Protein AF-0000000075588448 (afdb_homodimer)

pLDDT: mean 96.54, std 3.44, range [84.25, 98.94]

Radius of gyration: 16.17 Å; Cα contacts (8 Å, |Δi|>4): 309; chains: 2; bounding box: 39×45×35 Å

Secondary structure (DSSP, 8-state):
-HHHHHHHHHHHHHHHHHHHHHHHHHSSS--HHHHHHHHHHHHHHHHHHHHHHHHHH--HHHHHHHHHHHHHHHHHHHHHHHHS--HHHHHHHHHHHHHHHHHHHT-/-HHHHHHHHHHHHHHHHHHHHHHHHH-SS--HHHHHHHHHHHHHHHHHHHHHHHHHH--HHHHHHHHHHHHHHHHHHHHHHHHS--HHHHHHHHHHHHHHHHHHHT-

Nearest PDB structures (foldseek):
  8r4l-assembly1_A  TM=6.887E-01  e=1.467E+00  Methylosinus trichosporium OB3b
  5fje-assembly1_A  TM=5.494E-01  e=7.792E-01  Methylosinus trichosporium OB3b
  6jx6-assembly1_D  TM=3.396E-01  e=4.438E+00  Homo sapiens
  6jx6-assembly1_C  TM=2.905E-01  e=3.235E+00  Homo sapiens
  8e2i-assembly1_F  TM=3.612E-01  e=9.284E+00  Homo sapiens

Foldseek 3Di:
DLVLLVCLLVQLLVLLVVQLVCLCVVDVDDDPVSVVSNVLSVLSNVLSVLSVVCSVPVDPVSLVVSLVSLVVQLVVLVVVCVVPVDPSSVSNNVSSVSNNVVSVVSD/DLVLLVCLLVQLLVLLVVQLVCLCVVDVDPDPVSVVSNVLSVLSNVLSVLSVVCSPPVDPVSLVVSLVSLVVQLVVLVVCCVVPVDPSSVSNNVSSVSNNVVSVVSD

Organism: NCBI:txid702438

Sequence (214 aa):
MRTLHLVAIVGIMLLGIAHSALSFKKYNQISAEAFWFFSAGLALVFAGLANSLYYQLQMPVIFRYTLAINVLLVLFTVFLAIKVTAPTTILVAVFSILLCIAVLYNQMRTLHLVAIVGIMLLGIAHSALSFKKYNQISAEAFWFFSAGLALVFAGLANSLYYQLQMPVIFRYTLAINVLLVLFTVFLAIKVTAPTTILVAVFSILLCIAVLYNQ

Solvent-accessible surface area (backbone atoms only — not comparable to full-atom values): 10420 Å² total; per-residue (Å²): 105,65,65,60,33,51,50,23,31,53,48,32,28,50,51,10,53,51,43,33,60,42,21,64,68,77,27,92,52,97,44,72,68,28,50,21,44,24,26,38,11,49,30,33,33,50,48,22,51,45,44,49,50,31,70,72,64,69,41,72,69,47,47,55,55,34,47,53,48,28,52,54,45,26,55,49,30,45,54,42,23,73,72,46,80,42,74,67,36,44,51,50,21,49,30,30,45,44,40,39,52,29,55,66,68,69,101,103,65,61,59,33,50,51,22,29,53,49,33,28,50,51,9,52,51,43,32,58,41,24,66,70,77,27,93,54,94,42,71,67,28,51,22,42,24,25,38,12,49,29,32,33,50,48,20,52,43,45,48,50,30,71,71,65,69,40,72,70,48,44,54,54,35,48,53,48,28,51,54,45,27,56,49,29,45,54,44,22,72,74,46,79,42,72,68,37,45,51,50,22,51,30,30,45,44,39,40,52,30,53,65,69,68,103

Structure (mmCIF, N/CA/C/O backbone):
data_AF-0000000075588448-model_v1
#
loop_
_entity.id
_entity.type
_entity.pdbx_description
1 polymer 'EamA domain-containing protein'
#
loop_
_atom_site.group_PDB
_atom_site.id
_atom_site.type_symbol
_atom_site.label_atom_id
_atom_site.label_alt_id
_atom_site.label_comp_id
_atom_site.label_asym_id
_atom_site.label_entity_id
_atom_site.label_seq_id
_atom_site.pdbx_PDB_ins_code
_atom_site.Cartn_x
_atom_site.Cartn_y
_atom_site.Cartn_z
_atom_site.occupancy
_atom_site.B_iso_or_equiv
_atom_site.auth_seq_id
_atom_site.auth_comp_id
_atom_site.auth_asym_id
_atom_site.auth_atom_id
_atom_site.pdbx_PDB_model_num
ATOM 1 N N . MET A 1 1 ? 21.234 -11.375 -8.406 1 88.12 1 MET A N 1
ATOM 2 C CA . MET A 1 1 ? 20.078 -10.492 -8.547 1 88.12 1 MET A CA 1
ATOM 3 C C . MET A 1 1 ? 18.984 -10.852 -7.539 1 88.12 1 MET A C 1
ATOM 5 O O . MET A 1 1 ? 18.312 -9.969 -7.012 1 88.12 1 MET A O 1
ATOM 9 N N . ARG A 1 2 ? 19.156 -12.047 -6.996 1 91.69 2 ARG A N 1
ATOM 10 C CA . ARG A 1 2 ? 18.188 -12.461 -5.988 1 91.69 2 ARG A CA 1
ATOM 11 C C . ARG A 1 2 ? 18.5 -11.836 -4.633 1 91.69 2 ARG A C 1
ATOM 13 O O . ARG A 1 2 ? 17.594 -11.422 -3.91 1 91.69 2 ARG A O 1
ATOM 20 N N . THR A 1 3 ? 19.781 -11.734 -4.387 1 94.5 3 THR A N 1
ATOM 21 C CA . THR A 1 3 ? 20.188 -11.125 -3.125 1 94.5 3 THR A CA 1
ATOM 22 C C . THR A 1 3 ? 19.781 -9.656 -3.074 1 94.5 3 THR A C 1
ATOM 24 O O . THR A 1 3 ? 19.281 -9.188 -2.055 1 94.5 3 THR A O 1
ATOM 27 N N . LEU A 1 4 ? 20.047 -8.969 -4.09 1 95.62 4 LEU A N 1
ATOM 28 C CA . LEU A 1 4 ? 19.656 -7.566 -4.172 1 95.62 4 LEU A CA 1
ATOM 29 C C . LEU A 1 4 ? 18.156 -7.406 -3.969 1 95.62 4 LEU A C 1
ATOM 31 O O . LEU A 1 4 ? 17.703 -6.473 -3.293 1 95.62 4 LEU A O 1
ATOM 35 N N . HIS A 1 5 ? 17.453 -8.297 -4.586 1 97.88 5 HIS A N 1
ATOM 36 C CA . HIS A 1 5 ? 16 -8.242 -4.445 1 97.88 5 HIS A CA 1
ATOM 37 C C . HIS A 1 5 ? 15.586 -8.445 -2.992 1 97.88 5 HIS A C 1
ATOM 39 O O . HIS A 1 5 ? 14.75 -7.699 -2.475 1 97.88 5 HIS A O 1
ATOM 45 N N . LEU A 1 6 ? 16.219 -9.398 -2.328 1 98.19 6 LEU A N 1
ATOM 46 C CA . LEU A 1 6 ? 15.906 -9.672 -0.931 1 98.19 6 LEU A CA 1
ATOM 47 C C . LEU A 1 6 ? 16.266 -8.484 -0.047 1 98.19 6 LEU A C 1
ATOM 49 O O . LEU A 1 6 ? 15.508 -8.109 0.846 1 98.19 6 LEU A O 1
ATOM 53 N N . VAL A 1 7 ? 17.359 -7.871 -0.289 1 98.19 7 VAL A N 1
ATOM 54 C CA . VAL A 1 7 ? 17.812 -6.711 0.476 1 98.19 7 VAL A CA 1
ATOM 55 C C . VAL A 1 7 ? 16.828 -5.559 0.284 1 98.19 7 VAL A C 1
ATOM 57 O O . VAL A 1 7 ? 16.453 -4.887 1.248 1 98.19 7 VAL A O 1
ATOM 60 N N . ALA A 1 8 ? 16.406 -5.332 -0.954 1 98.69 8 ALA A N 1
ATOM 61 C CA . ALA A 1 8 ? 15.453 -4.266 -1.249 1 98.69 8 ALA A CA 1
ATOM 62 C C . ALA A 1 8 ? 14.117 -4.516 -0.555 1 98.69 8 ALA A C 1
ATOM 64 O O . ALA A 1 8 ? 13.508 -3.586 -0.026 1 98.69 8 ALA A O 1
ATOM 65 N N . ILE A 1 9 ? 13.719 -5.797 -0.512 1 98.88 9 ILE A N 1
ATOM 66 C CA . ILE A 1 9 ? 12.461 -6.18 0.119 1 98.88 9 ILE A CA 1
ATOM 67 C C . ILE A 1 9 ? 12.539 -5.922 1.622 1 98.88 9 ILE A C 1
ATOM 69 O O . ILE A 1 9 ? 11.68 -5.238 2.186 1 98.88 9 ILE A O 1
ATOM 73 N N . VAL A 1 10 ? 13.555 -6.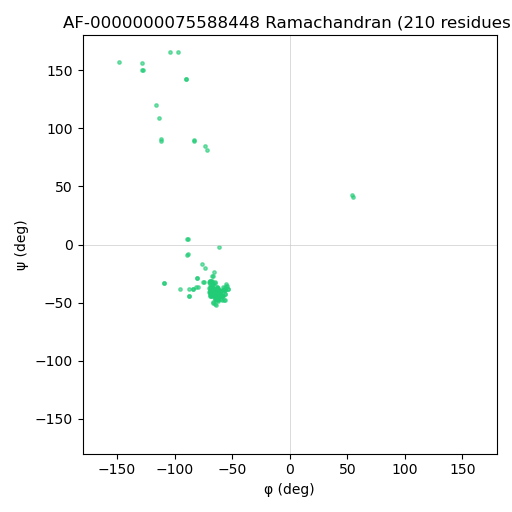383 2.223 1 98.81 10 VAL A N 1
ATOM 74 C CA . VAL A 1 10 ? 13.719 -6.238 3.664 1 98.81 10 VAL A CA 1
ATOM 75 C C . VAL A 1 10 ? 13.883 -4.762 4.02 1 98.81 10 VAL A C 1
ATOM 77 O O . VAL A 1 10 ? 13.281 -4.277 4.98 1 98.81 10 VAL A O 1
ATOM 80 N N . GLY A 1 11 ? 14.633 -4.082 3.197 1 98.69 11 GLY A N 1
ATOM 81 C CA . GLY A 1 11 ? 14.867 -2.668 3.434 1 98.69 11 GLY A CA 1
ATOM 82 C C . GLY A 1 11 ? 13.602 -1.836 3.379 1 98.69 11 GLY A C 1
ATOM 83 O O . GLY A 1 11 ? 13.328 -1.046 4.285 1 98.69 11 GLY A O 1
ATOM 84 N N . ILE A 1 12 ? 12.828 -2.045 2.354 1 98.88 12 ILE A N 1
ATOM 85 C CA . ILE A 1 12 ? 11.633 -1.229 2.178 1 98.88 12 ILE A CA 1
ATOM 86 C C . ILE A 1 12 ? 10.617 -1.554 3.275 1 98.88 12 ILE A C 1
ATOM 88 O O . ILE A 1 12 ? 9.914 -0.667 3.758 1 98.88 12 ILE A O 1
ATOM 92 N N . MET A 1 13 ? 10.508 -2.82 3.725 1 98.81 13 MET A N 1
ATOM 93 C CA . MET A 1 13 ? 9.57 -3.211 4.773 1 98.81 13 MET A CA 1
ATOM 94 C C . MET A 1 13 ? 9.992 -2.631 6.121 1 98.81 13 MET A C 1
ATOM 96 O O . MET A 1 13 ? 9.148 -2.133 6.875 1 98.81 13 MET A O 1
ATOM 100 N N . LEU A 1 14 ? 11.289 -2.664 6.406 1 98.69 14 LEU A N 1
ATOM 101 C CA . LEU A 1 14 ? 11.781 -2.088 7.656 1 98.69 14 LEU A CA 1
ATOM 102 C C . LEU A 1 14 ? 11.555 -0.582 7.688 1 98.69 14 LEU A C 1
ATOM 104 O O . LEU A 1 14 ? 11.164 -0.029 8.719 1 98.69 14 LEU A O 1
ATOM 108 N N . LEU A 1 15 ? 11.781 0.075 6.578 1 98.56 15 LEU A N 1
ATOM 109 C CA . LEU A 1 15 ? 11.539 1.51 6.492 1 98.56 15 LEU A CA 1
ATOM 110 C C . LEU A 1 15 ? 10.055 1.819 6.695 1 98.56 15 LEU A C 1
ATOM 112 O O . LEU A 1 15 ? 9.711 2.795 7.363 1 98.56 15 LEU A O 1
ATOM 116 N N . GLY A 1 16 ? 9.211 0.961 6.105 1 98.56 16 GLY A N 1
ATOM 117 C CA . GLY A 1 16 ? 7.785 1.136 6.309 1 98.56 16 GLY A CA 1
ATOM 118 C C . GLY A 1 16 ? 7.359 0.961 7.754 1 98.56 16 GLY A C 1
ATOM 119 O O . GLY A 1 16 ? 6.586 1.765 8.281 1 98.56 16 GLY A O 1
ATOM 120 N N . ILE A 1 17 ? 7.832 -0.055 8.422 1 98.19 17 ILE A N 1
ATOM 121 C CA . ILE A 1 17 ? 7.516 -0.331 9.812 1 98.19 17 ILE A CA 1
ATOM 122 C C . ILE A 1 17 ? 8.023 0.808 10.695 1 98.19 17 ILE A C 1
ATOM 124 O O . ILE A 1 17 ? 7.297 1.308 11.555 1 98.19 17 ILE A O 1
ATOM 128 N N . ALA A 1 18 ? 9.25 1.228 10.461 1 97.06 18 ALA A N 1
ATOM 129 C CA . ALA A 1 18 ? 9.82 2.334 11.219 1 97.06 18 ALA A CA 1
ATOM 130 C C . ALA A 1 18 ? 9.023 3.617 11.008 1 97.06 18 ALA A C 1
ATOM 132 O O . ALA A 1 18 ? 8.75 4.352 11.961 1 97.06 18 ALA A O 1
ATOM 133 N N . HIS A 1 19 ? 8.68 3.859 9.742 1 96.69 19 HIS A N 1
ATOM 134 C CA . HIS A 1 19 ? 7.898 5.043 9.406 1 96.69 19 HIS A CA 1
ATOM 135 C C . HIS A 1 19 ? 6.555 5.031 10.125 1 96.69 19 HIS A C 1
ATOM 137 O O . HIS A 1 19 ? 6.152 6.043 10.711 1 96.69 19 HIS A O 1
ATOM 143 N N . SER A 1 20 ? 5.906 3.906 10.133 1 96.62 20 SER A N 1
ATOM 144 C CA . SER A 1 20 ? 4.625 3.779 10.82 1 96.62 20 SER A CA 1
ATOM 145 C C . SER A 1 20 ? 4.781 3.988 12.328 1 96.62 20 SER A C 1
ATOM 147 O O . SER A 1 20 ? 3.979 4.688 12.945 1 96.62 20 SER A O 1
ATOM 149 N N . ALA A 1 21 ? 5.781 3.434 12.852 1 94.38 21 ALA A N 1
ATOM 150 C CA . ALA A 1 21 ? 6.027 3.557 14.289 1 94.38 21 ALA A CA 1
ATOM 151 C C . ALA A 1 21 ? 6.32 5.004 14.672 1 94.38 21 ALA A C 1
ATOM 153 O O . ALA A 1 21 ? 5.922 5.461 15.75 1 94.38 21 ALA A O 1
ATOM 154 N N . LEU A 1 22 ? 6.93 5.715 13.797 1 93.81 22 LEU A N 1
ATOM 155 C CA . LEU A 1 22 ? 7.332 7.09 14.078 1 93.81 22 LEU A CA 1
ATOM 156 C C . LEU A 1 22 ? 6.137 8.031 14.016 1 93.81 22 LEU A C 1
ATOM 158 O O . LEU A 1 22 ? 6.219 9.18 14.469 1 93.81 22 LEU A O 1
ATOM 162 N N . SER A 1 23 ? 5.07 7.566 13.414 1 92.56 23 SER A N 1
ATOM 163 C CA . SER A 1 23 ? 3.877 8.391 13.273 1 92.56 23 SER A CA 1
ATOM 164 C C . SER A 1 23 ? 3.389 8.891 14.633 1 92.56 23 SER A C 1
ATOM 166 O O . SER A 1 23 ? 3.012 10.055 14.773 1 92.56 23 SER A O 1
ATOM 168 N N . PHE A 1 24 ? 3.463 8.078 15.578 1 85.5 24 PHE A N 1
ATOM 169 C CA . PHE A 1 24 ? 2.857 8.406 16.859 1 85.5 24 PHE A CA 1
ATOM 170 C C . PHE A 1 24 ? 3.848 9.148 17.75 1 85.5 24 PHE A C 1
ATOM 172 O O . PHE A 1 24 ? 3.48 9.648 18.828 1 85.5 24 PHE A O 1
ATOM 179 N N . LYS A 1 25 ? 5.07 9.242 17.391 1 89.44 25 LYS A N 1
ATOM 180 C CA . LYS A 1 25 ? 6.043 10.141 18.016 1 89.44 25 LYS A CA 1
ATOM 181 C C . LYS A 1 25 ? 6.02 11.516 17.359 1 89.44 25 LYS A C 1
ATOM 183 O O . LYS A 1 25 ? 6.125 12.531 18.047 1 89.44 25 LYS A O 1
ATOM 188 N N . LYS A 1 26 ? 5.863 11.523 16.094 1 91.38 26 LYS A N 1
ATOM 189 C CA . LYS A 1 26 ? 5.863 12.758 15.32 1 91.38 26 LYS A CA 1
ATOM 190 C C . LYS A 1 26 ? 4.621 13.594 15.625 1 91.38 26 LYS A C 1
ATOM 192 O O . LYS A 1 26 ? 4.688 14.828 15.641 1 91.38 26 LYS A O 1
ATOM 197 N N . TYR A 1 27 ? 3.586 12.805 15.867 1 91 27 TYR A N 1
ATOM 198 C CA . TYR A 1 27 ? 2.34 13.5 16.156 1 91 27 TYR A CA 1
ATOM 199 C C . TYR A 1 27 ? 1.905 13.258 17.594 1 91 27 TYR A C 1
ATOM 201 O O . TYR A 1 27 ? 1.912 12.125 18.078 1 91 27 TYR A O 1
ATOM 209 N N . ASN A 1 28 ? 1.927 14.086 18.469 1 85.19 28 ASN A N 1
ATOM 210 C CA . ASN A 1 28 ? 1.633 13.992 19.906 1 85.19 28 ASN A CA 1
ATOM 211 C C . ASN A 1 28 ? 0.19 13.562 20.156 1 85.19 28 ASN A C 1
ATOM 213 O O . ASN A 1 28 ? -0.243 13.461 21.297 1 85.19 28 ASN A O 1
ATOM 217 N N . GLN A 1 29 ? -0.576 13.383 19.172 1 84.44 29 GLN A N 1
ATOM 218 C CA . GLN A 1 29 ? -1.958 12.938 19.297 1 84.44 29 GLN A CA 1
ATOM 219 C C . GLN A 1 29 ? -2.375 12.094 18.094 1 84.44 29 GLN A C 1
ATOM 221 O O . GLN A 1 29 ? -1.718 12.117 17.062 1 84.44 29 GLN A O 1
ATOM 226 N N . ILE A 1 30 ? -3.389 11.297 18.375 1 89.69 30 ILE A N 1
ATOM 227 C CA . ILE A 1 30 ? -3.994 10.539 17.281 1 89.69 30 ILE A CA 1
ATOM 228 C C . ILE A 1 30 ? -4.832 11.469 16.406 1 89.69 30 ILE A C 1
ATOM 230 O O . ILE A 1 30 ? -6.035 11.617 16.625 1 89.69 30 ILE A O 1
ATOM 234 N N . SER A 1 31 ? -4.145 12.141 15.438 1 91.5 31 SER A N 1
ATOM 235 C CA . SER A 1 31 ? -4.773 13.078 14.508 1 91.5 31 SER A CA 1
ATOM 236 C C . SER A 1 31 ? -4.945 12.461 13.125 1 91.5 31 SER A C 1
ATOM 238 O O . SER A 1 31 ? -4.406 11.383 12.852 1 91.5 31 SER A O 1
ATOM 240 N N . ALA A 1 32 ? -5.758 13.109 12.305 1 92.38 32 ALA A N 1
ATOM 241 C CA . ALA A 1 32 ? -5.91 12.664 10.922 1 92.38 32 ALA A CA 1
ATOM 242 C C . ALA A 1 32 ? -4.562 12.648 10.203 1 92.38 32 ALA A C 1
ATOM 244 O O . ALA A 1 32 ? -4.27 11.719 9.453 1 92.38 32 ALA A O 1
ATOM 245 N N . GLU A 1 33 ? -3.744 13.672 10.492 1 93.5 33 GLU A N 1
ATOM 246 C CA . GLU A 1 33 ? -2.422 13.789 9.883 1 93.5 33 GLU A CA 1
ATOM 247 C C . GLU A 1 33 ? -1.525 12.617 10.281 1 93.5 33 GLU A C 1
ATOM 249 O O . GLU A 1 33 ? -0.71 12.148 9.484 1 93.5 33 GLU A O 1
ATOM 254 N N . ALA A 1 34 ? -1.642 12.164 11.492 1 95.56 34 ALA A N 1
ATOM 255 C CA . ALA A 1 34 ? -0.884 11.008 11.953 1 95.56 34 ALA A CA 1
ATOM 256 C C . ALA A 1 34 ? -1.267 9.758 11.172 1 95.56 34 ALA A C 1
ATOM 258 O O . ALA A 1 34 ? -0.407 8.93 10.844 1 95.56 34 ALA A O 1
ATOM 259 N N . PHE A 1 35 ? -2.535 9.625 10.844 1 96.19 35 PHE A N 1
ATOM 260 C CA . PHE A 1 35 ? -3.008 8.477 10.07 1 96.19 35 PHE A CA 1
ATOM 261 C C . PHE A 1 35 ? -2.504 8.547 8.633 1 96.19 35 PHE A C 1
ATOM 263 O O . PHE A 1 35 ? -2.121 7.527 8.062 1 96.19 35 PHE A O 1
ATOM 270 N N . TRP A 1 36 ? -2.549 9.789 8.102 1 95.94 36 TRP A N 1
ATOM 271 C CA . TRP A 1 36 ? -2.008 9.938 6.758 1 95.94 36 TRP A CA 1
ATOM 272 C C . TRP A 1 36 ? -0.527 9.578 6.719 1 95.94 36 TRP A C 1
ATOM 274 O O . TRP A 1 36 ? -0.078 8.875 5.816 1 95.94 36 TRP A O 1
ATOM 284 N N . PHE A 1 37 ? 0.156 10.023 7.715 1 96.88 37 PHE A N 1
ATOM 285 C CA . PHE A 1 37 ? 1.577 9.711 7.805 1 96.88 37 PHE A CA 1
ATOM 286 C C . PHE A 1 37 ? 1.795 8.211 7.977 1 96.88 37 PHE A C 1
ATOM 288 O O . PHE A 1 37 ? 2.641 7.621 7.301 1 96.88 37 PHE A O 1
ATOM 295 N N . PHE A 1 38 ? 1.048 7.555 8.773 1 97.69 38 PHE A N 1
ATOM 296 C CA . PHE A 1 38 ? 1.11 6.125 9.039 1 97.69 38 PHE A CA 1
ATOM 297 C C . PHE A 1 38 ? 0.872 5.324 7.766 1 97.69 38 PHE A C 1
ATOM 299 O O . PHE A 1 38 ? 1.551 4.328 7.516 1 97.69 38 PHE A O 1
ATOM 306 N N . SER A 1 39 ? -0.016 5.762 6.961 1 98 39 SER A N 1
ATOM 307 C CA . SER A 1 39 ? -0.43 5.012 5.777 1 98 39 SER A CA 1
ATOM 308 C C . SER A 1 39 ? 0.7 4.914 4.758 1 98 39 SER A C 1
ATOM 310 O O . SER A 1 39 ? 0.768 3.957 3.986 1 98 39 SER A O 1
ATOM 312 N N . ALA A 1 40 ? 1.583 5.895 4.777 1 98.25 40 ALA A N 1
ATOM 313 C CA . ALA A 1 40 ? 2.752 5.801 3.904 1 98.25 40 ALA A CA 1
ATOM 314 C C . ALA A 1 40 ? 3.598 4.578 4.25 1 98.25 40 ALA A C 1
ATOM 316 O O . ALA A 1 40 ? 4.105 3.896 3.357 1 98.25 40 ALA A O 1
ATOM 317 N N . GLY A 1 41 ? 3.719 4.363 5.508 1 98.5 41 GLY A N 1
ATOM 318 C CA . GLY A 1 41 ? 4.422 3.162 5.934 1 98.5 41 GLY A CA 1
ATOM 319 C C . GLY A 1 41 ? 3.744 1.882 5.48 1 98.5 41 GLY A C 1
ATOM 320 O O . GLY A 1 41 ? 4.414 0.931 5.074 1 98.5 41 GLY A O 1
ATOM 321 N N . LEU A 1 42 ? 2.453 1.857 5.516 1 98.81 42 LEU A N 1
ATOM 322 C CA . LEU A 1 42 ? 1.712 0.688 5.059 1 98.81 42 LEU A CA 1
ATOM 323 C C . LEU A 1 42 ? 1.934 0.451 3.57 1 98.81 42 LEU A C 1
ATOM 325 O O . LEU A 1 42 ? 2.096 -0.691 3.137 1 98.81 42 LEU A O 1
ATOM 329 N N . ALA A 1 43 ? 1.921 1.551 2.789 1 98.88 43 ALA A N 1
ATOM 330 C CA . ALA A 1 43 ? 2.172 1.418 1.356 1 98.88 43 ALA A CA 1
ATOM 331 C C . ALA A 1 43 ? 3.525 0.765 1.095 1 98.88 43 ALA A C 1
ATOM 333 O O . ALA A 1 43 ? 3.65 -0.085 0.21 1 98.88 43 ALA A O 1
ATOM 334 N N . LEU A 1 44 ? 4.492 1.161 1.917 1 98.88 44 LEU A N 1
ATOM 335 C CA . LEU A 1 44 ? 5.82 0.574 1.783 1 98.88 44 LEU A CA 1
ATOM 336 C C . LEU A 1 44 ? 5.797 -0.91 2.137 1 98.88 44 LEU A C 1
ATOM 338 O O . LEU A 1 44 ? 6.355 -1.733 1.409 1 98.88 44 LEU A O 1
ATOM 342 N N . VAL A 1 45 ? 5.133 -1.276 3.174 1 98.94 45 VAL A N 1
ATOM 343 C CA . VAL A 1 45 ? 5.055 -2.664 3.619 1 98.94 45 VAL A CA 1
ATOM 344 C C . VAL A 1 45 ? 4.305 -3.498 2.586 1 98.94 45 VAL A C 1
ATOM 346 O O . VAL A 1 45 ? 4.707 -4.621 2.27 1 98.94 45 VAL A O 1
ATOM 349 N N . PHE A 1 46 ? 3.24 -2.941 2.025 1 98.94 46 PHE A N 1
ATOM 350 C CA . PHE A 1 46 ? 2.475 -3.66 1.015 1 98.94 46 PHE A CA 1
ATOM 351 C C . PHE A 1 46 ? 3.314 -3.898 -0.234 1 98.94 46 PHE A C 1
ATOM 353 O O . PHE A 1 46 ? 3.266 -4.98 -0.826 1 98.94 46 PHE A O 1
ATOM 360 N N . ALA A 1 47 ? 4.078 -2.904 -0.602 1 98.94 47 ALA A N 1
ATOM 361 C CA . ALA A 1 47 ? 4.992 -3.082 -1.728 1 98.94 47 ALA A CA 1
ATOM 362 C C . ALA A 1 47 ? 6.016 -4.176 -1.436 1 98.94 47 ALA A C 1
ATOM 364 O O . ALA A 1 47 ? 6.312 -5.004 -2.299 1 98.94 47 ALA A O 1
ATOM 365 N N . GLY A 1 48 ? 6.535 -4.191 -0.214 1 98.94 48 GLY A N 1
ATOM 366 C CA . GLY A 1 48 ? 7.465 -5.234 0.18 1 98.94 48 GLY A CA 1
ATOM 367 C C . GLY A 1 48 ? 6.863 -6.625 0.117 1 98.94 48 GLY A C 1
ATOM 368 O O . GLY A 1 48 ? 7.508 -7.566 -0.351 1 98.94 48 GLY A O 1
ATOM 369 N N . LEU A 1 49 ? 5.695 -6.73 0.531 1 98.94 49 LEU A N 1
ATOM 370 C CA . LEU A 1 49 ? 5.023 -8.023 0.526 1 98.94 49 LEU A CA 1
ATOM 371 C C . LEU A 1 49 ? 4.766 -8.5 -0.9 1 98.94 49 LEU A C 1
ATOM 373 O O . LEU A 1 49 ? 4.938 -9.68 -1.207 1 98.94 49 LEU A O 1
ATOM 377 N N . ALA A 1 50 ? 4.352 -7.555 -1.757 1 98.81 50 ALA A N 1
ATOM 378 C CA . ALA A 1 50 ? 4.16 -7.914 -3.158 1 98.81 50 ALA A CA 1
ATOM 379 C C . ALA A 1 50 ? 5.465 -8.391 -3.787 1 98.81 50 ALA A C 1
ATOM 381 O O . ALA A 1 50 ? 5.484 -9.383 -4.52 1 98.81 50 ALA A O 1
ATOM 382 N N . ASN A 1 51 ? 6.508 -7.711 -3.486 1 98.88 51 ASN A N 1
ATOM 383 C CA . ASN A 1 51 ? 7.809 -8.109 -4.012 1 98.88 51 ASN A CA 1
ATOM 384 C C . ASN A 1 51 ? 8.273 -9.438 -3.424 1 98.88 51 ASN A C 1
ATOM 386 O O . ASN A 1 51 ? 8.914 -10.234 -4.109 1 98.88 51 ASN A O 1
ATOM 390 N N . SER A 1 52 ? 7.992 -9.664 -2.176 1 98.75 52 SER A N 1
ATOM 391 C CA . SER A 1 52 ? 8.336 -10.938 -1.55 1 98.75 52 SER A CA 1
ATOM 392 C C . SER A 1 52 ? 7.633 -12.102 -2.244 1 98.75 52 SER A C 1
ATOM 394 O O . SER A 1 52 ? 8.227 -13.164 -2.436 1 98.75 52 SER A O 1
ATOM 396 N N . LEU A 1 53 ? 6.438 -11.859 -2.584 1 98.56 53 LEU A N 1
ATOM 397 C CA . LEU A 1 53 ? 5.691 -12.883 -3.305 1 98.56 53 LEU A CA 1
ATOM 398 C C . LEU A 1 53 ? 6.348 -13.195 -4.645 1 98.56 53 LEU A C 1
ATOM 400 O O . LEU A 1 53 ? 6.508 -14.359 -5.008 1 98.56 53 LEU A O 1
ATOM 404 N N . TYR A 1 54 ? 6.676 -12.172 -5.324 1 98.38 54 TYR A N 1
ATOM 405 C CA . TYR A 1 54 ? 7.34 -12.391 -6.605 1 98.38 54 TYR A CA 1
ATOM 406 C C . TYR A 1 54 ? 8.695 -13.062 -6.41 1 98.38 54 TYR A C 1
ATOM 408 O O . TYR A 1 54 ? 9.078 -13.938 -7.191 1 98.38 54 TYR A O 1
ATOM 416 N N . TYR A 1 55 ? 9.328 -12.633 -5.422 1 98.06 55 TYR A N 1
ATOM 417 C CA . TYR A 1 55 ? 10.625 -13.227 -5.09 1 98.06 55 TYR A CA 1
ATOM 418 C C . TYR A 1 55 ? 10.5 -14.734 -4.91 1 98.06 55 TYR A C 1
ATOM 420 O O . TYR A 1 55 ? 11.367 -15.492 -5.348 1 98.06 55 TYR A O 1
ATOM 428 N N . GLN A 1 56 ? 9.422 -15.141 -4.379 1 97.5 56 GLN A N 1
ATOM 429 C CA . GLN A 1 56 ? 9.219 -16.547 -4.059 1 97.5 56 GLN A CA 1
ATOM 430 C C . GLN A 1 56 ? 8.727 -17.328 -5.273 1 97.5 56 GLN A C 1
ATOM 432 O O . GLN A 1 56 ? 9.18 -18.438 -5.531 1 97.5 56 GLN A O 1
ATOM 437 N N . LEU A 1 57 ? 7.84 -16.766 -6.129 1 97.06 57 LEU A N 1
ATOM 438 C CA . LEU A 1 57 ? 7.105 -17.562 -7.102 1 97.06 57 LEU A CA 1
ATOM 439 C C . LEU A 1 57 ? 7.602 -17.297 -8.516 1 97.06 57 LEU A C 1
ATOM 441 O O . LEU A 1 57 ? 7.473 -18.141 -9.398 1 97.06 57 LEU A O 1
ATOM 445 N N . GLN A 1 58 ? 8.016 -16.141 -8.828 1 96.5 58 GLN A N 1
ATOM 446 C CA . GLN A 1 58 ? 8.594 -15.734 -10.109 1 96.5 58 GLN A CA 1
ATOM 447 C C . GLN A 1 58 ? 7.66 -16.078 -11.266 1 96.5 58 GLN A C 1
ATOM 449 O O . GLN A 1 58 ? 8.102 -16.625 -12.281 1 96.5 58 GLN A O 1
ATOM 454 N N . MET A 1 59 ? 6.352 -15.867 -11.094 1 97.38 59 MET A N 1
ATOM 455 C CA . MET A 1 59 ? 5.355 -16.062 -12.148 1 97.38 59 MET A CA 1
ATOM 456 C C . MET A 1 59 ? 5.141 -14.781 -12.945 1 97.38 59 MET A C 1
ATOM 458 O O . MET A 1 59 ? 5.117 -13.695 -12.375 1 97.38 59 MET A O 1
ATOM 462 N N . PRO A 1 60 ? 4.941 -14.938 -14.258 1 97.88 60 PRO A N 1
ATOM 463 C CA . PRO A 1 60 ? 4.789 -13.75 -15.094 1 97.88 60 PRO A CA 1
ATOM 464 C C . PRO A 1 60 ? 3.635 -12.852 -14.648 1 97.88 60 PRO A C 1
ATOM 466 O O . PRO A 1 60 ? 3.746 -11.625 -14.703 1 97.88 60 PRO A O 1
ATOM 469 N N . VAL A 1 61 ? 2.592 -13.469 -14.211 1 98.12 61 VAL A N 1
ATOM 470 C CA . VAL A 1 61 ? 1.449 -12.664 -13.781 1 98.12 61 VAL A CA 1
ATOM 471 C C . VAL A 1 61 ? 1.802 -11.898 -12.516 1 98.12 61 VAL A C 1
ATOM 473 O O . VAL A 1 61 ? 1.425 -10.734 -12.359 1 98.12 61 VAL A O 1
ATOM 476 N N . ILE A 1 62 ? 2.531 -12.484 -11.562 1 98.5 62 ILE A N 1
ATOM 477 C CA . ILE A 1 62 ? 2.943 -11.82 -10.336 1 98.5 62 ILE A CA 1
ATOM 478 C C . ILE A 1 62 ? 3.943 -10.711 -10.656 1 98.5 62 ILE A C 1
ATOM 480 O O . ILE A 1 62 ? 3.93 -9.648 -10.031 1 98.5 62 ILE A O 1
ATOM 484 N N . PHE A 1 63 ? 4.77 -10.93 -11.711 1 98.5 63 PHE A N 1
ATOM 485 C CA . PHE A 1 63 ? 5.699 -9.914 -12.188 1 98.5 63 PHE A CA 1
ATOM 486 C C . PHE A 1 63 ? 4.953 -8.648 -12.602 1 98.5 63 PHE A C 1
ATOM 488 O O . PHE A 1 63 ? 5.32 -7.547 -12.203 1 98.5 63 PHE A O 1
ATOM 495 N N . ARG A 1 64 ? 3.926 -8.844 -13.352 1 98.5 64 ARG A N 1
ATOM 496 C CA . ARG A 1 64 ? 3.195 -7.695 -13.883 1 98.5 64 ARG A CA 1
ATOM 497 C C . ARG A 1 64 ? 2.576 -6.879 -12.75 1 98.5 64 ARG A C 1
ATOM 499 O O . ARG A 1 64 ? 2.652 -5.648 -12.758 1 98.5 64 ARG A O 1
ATOM 506 N N . TYR A 1 65 ? 1.981 -7.512 -11.789 1 98.75 65 TYR A N 1
ATOM 507 C CA . TYR A 1 65 ? 1.376 -6.824 -10.656 1 98.75 65 TYR A CA 1
ATOM 508 C C . TYR A 1 65 ? 2.439 -6.145 -9.797 1 98.75 65 TYR A C 1
ATOM 510 O O . TYR A 1 65 ? 2.264 -5 -9.375 1 98.75 65 TYR A O 1
ATOM 518 N N . THR A 1 66 ? 3.527 -6.867 -9.555 1 98.75 66 THR A N 1
ATOM 519 C CA . THR A 1 66 ? 4.609 -6.336 -8.727 1 98.75 66 THR A CA 1
ATOM 520 C C . THR A 1 66 ? 5.27 -5.145 -9.414 1 98.75 66 THR A C 1
ATOM 522 O O . THR A 1 66 ? 5.598 -4.148 -8.758 1 98.75 66 THR A O 1
ATOM 525 N N . LEU A 1 67 ? 5.406 -5.238 -10.719 1 98.75 67 LEU A N 1
ATOM 526 C CA . LEU A 1 67 ? 5.988 -4.125 -11.469 1 98.75 67 LEU A CA 1
ATOM 527 C C . LEU A 1 67 ? 5.102 -2.889 -11.375 1 98.75 67 LEU A C 1
ATOM 529 O O . LEU A 1 67 ? 5.598 -1.774 -11.195 1 98.75 67 LEU A O 1
ATOM 533 N N . ALA A 1 68 ? 3.844 -3.08 -11.516 1 98.81 68 ALA A N 1
ATOM 534 C CA . ALA A 1 68 ? 2.914 -1.962 -11.398 1 98.81 68 ALA A CA 1
ATOM 535 C C . ALA A 1 68 ? 3.031 -1.296 -10.031 1 98.81 68 ALA A C 1
ATOM 537 O O . ALA A 1 68 ? 3.105 -0.068 -9.93 1 98.81 68 ALA A O 1
ATOM 538 N N . ILE A 1 69 ? 3.121 -2.109 -9 1 98.94 69 ILE A N 1
ATOM 539 C CA . ILE A 1 69 ? 3.248 -1.606 -7.633 1 98.94 69 ILE A CA 1
ATOM 540 C C . ILE A 1 69 ? 4.57 -0.855 -7.48 1 98.94 69 ILE A C 1
ATOM 542 O O . ILE A 1 69 ? 4.602 0.249 -6.934 1 98.94 69 ILE A O 1
ATOM 546 N N . ASN A 1 70 ? 5.625 -1.395 -8.023 1 98.94 70 ASN A N 1
ATOM 547 C CA . ASN A 1 70 ? 6.945 -0.79 -7.883 1 98.94 70 ASN A CA 1
ATOM 548 C C . ASN A 1 70 ? 7.043 0.526 -8.648 1 98.94 70 ASN A C 1
ATOM 550 O O . ASN A 1 70 ? 7.648 1.484 -8.172 1 98.94 70 ASN A O 1
ATOM 554 N N . VAL A 1 71 ? 6.48 0.569 -9.828 1 98.88 71 VAL A N 1
ATOM 555 C CA . VAL A 1 71 ? 6.531 1.79 -10.625 1 98.88 71 VAL A CA 1
ATOM 556 C C . VAL A 1 71 ? 5.766 2.904 -9.914 1 98.88 71 VAL A C 1
ATOM 558 O O . VAL A 1 71 ? 6.258 4.031 -9.805 1 98.88 71 VAL A O 1
ATOM 561 N N . LEU A 1 72 ? 4.609 2.605 -9.414 1 98.88 72 LEU A N 1
ATOM 562 C CA . LEU A 1 72 ? 3.832 3.59 -8.664 1 98.88 72 LEU A CA 1
ATOM 563 C C . LEU A 1 72 ? 4.582 4.039 -7.414 1 98.88 72 LEU A C 1
ATOM 565 O O . LEU A 1 72 ? 4.582 5.227 -7.078 1 98.88 72 LEU A O 1
ATOM 569 N N . LEU A 1 73 ? 5.215 3.113 -6.758 1 98.88 73 LEU A N 1
ATOM 570 C CA . LEU A 1 73 ? 5.969 3.432 -5.547 1 98.88 73 LEU A CA 1
ATOM 571 C C . LEU A 1 73 ? 7.152 4.336 -5.871 1 98.88 73 LEU A C 1
ATOM 573 O O . LEU A 1 73 ? 7.41 5.309 -5.156 1 98.88 73 LEU A O 1
ATOM 577 N N . VAL A 1 74 ? 7.863 4.043 -6.918 1 98.94 74 VAL A N 1
ATOM 578 C CA . VAL A 1 74 ? 9.016 4.844 -7.316 1 98.94 74 VAL A CA 1
ATOM 579 C C . VAL A 1 74 ? 8.57 6.266 -7.652 1 98.94 74 VAL A C 1
ATOM 581 O O . VAL A 1 74 ? 9.172 7.238 -7.195 1 98.94 74 VAL A O 1
ATOM 584 N N . LEU A 1 75 ? 7.516 6.375 -8.414 1 98.69 75 LEU A N 1
ATOM 585 C CA . LEU A 1 75 ? 7.012 7.703 -8.758 1 98.69 75 LEU A CA 1
ATOM 586 C C . LEU A 1 75 ? 6.656 8.492 -7.496 1 98.69 75 LEU A C 1
ATOM 588 O O . LEU A 1 75 ? 7.055 9.648 -7.348 1 98.69 75 LEU A O 1
ATOM 592 N N . PHE A 1 76 ? 6.023 7.848 -6.621 1 98.56 76 PHE A N 1
ATOM 593 C CA . PHE A 1 76 ? 5.625 8.5 -5.379 1 98.56 76 PHE A CA 1
ATOM 594 C C . PHE A 1 76 ? 6.844 8.906 -4.562 1 98.56 76 PHE A C 1
ATOM 596 O O . PHE A 1 76 ? 6.977 10.07 -4.168 1 98.56 76 PHE A O 1
ATOM 603 N N . THR A 1 77 ? 7.742 8.016 -4.34 1 98.62 77 THR A N 1
ATOM 604 C CA . THR A 1 77 ? 8.82 8.25 -3.383 1 98.62 77 THR A CA 1
ATOM 605 C C . THR A 1 77 ? 9.859 9.195 -3.961 1 98.62 77 THR A C 1
ATOM 607 O O . THR A 1 77 ? 10.469 9.977 -3.229 1 98.62 77 THR A O 1
ATOM 610 N N . VAL A 1 78 ? 10.055 9.141 -5.27 1 98.5 78 VAL A N 1
ATOM 611 C CA . VAL A 1 78 ? 11 10.062 -5.891 1 98.5 78 VAL A CA 1
ATOM 612 C C . VAL A 1 78 ? 10.445 11.492 -5.82 1 98.5 78 VAL A C 1
ATOM 614 O O . VAL A 1 78 ? 11.164 12.422 -5.445 1 98.5 78 VAL A O 1
ATOM 617 N N . PHE A 1 79 ? 9.156 11.656 -6.121 1 97.5 79 PHE A N 1
ATOM 618 C CA . PHE A 1 79 ? 8.547 12.977 -6.016 1 97.5 79 PHE A CA 1
ATOM 619 C C . PHE A 1 79 ? 8.539 13.453 -4.57 1 97.5 79 PHE A C 1
ATOM 621 O O . PHE A 1 79 ? 8.758 14.641 -4.301 1 97.5 79 PHE A O 1
ATOM 628 N N . LEU A 1 80 ? 8.266 12.57 -3.688 1 97.38 80 LEU A N 1
ATOM 629 C CA . LEU A 1 80 ? 8.32 12.906 -2.27 1 97.38 80 LEU A CA 1
ATOM 630 C C . LEU A 1 80 ? 9.703 13.406 -1.877 1 97.38 80 LEU A C 1
ATOM 632 O O . LEU A 1 80 ? 9.836 14.406 -1.177 1 97.38 80 LEU A O 1
ATOM 636 N N . ALA A 1 81 ? 10.688 12.719 -2.346 1 97.69 81 ALA A N 1
ATOM 637 C CA . ALA A 1 81 ? 12.062 13.055 -1.982 1 97.69 81 ALA A CA 1
ATOM 638 C C . ALA A 1 81 ? 12.453 14.414 -2.553 1 97.69 81 ALA A C 1
ATOM 640 O O . ALA A 1 81 ? 13.25 15.141 -1.948 1 97.69 81 ALA A O 1
ATOM 641 N N . ILE A 1 82 ? 11.953 14.773 -3.703 1 96.31 82 ILE A N 1
ATOM 642 C CA . ILE A 1 82 ? 12.211 16.078 -4.312 1 96.31 82 ILE A CA 1
ATOM 643 C C . ILE A 1 82 ? 11.57 17.172 -3.477 1 96.31 82 ILE A C 1
ATOM 645 O O . ILE A 1 82 ? 12.172 18.234 -3.258 1 96.31 82 ILE A O 1
ATOM 649 N N . LYS A 1 83 ? 10.398 16.953 -2.924 1 94.62 83 LYS A N 1
ATOM 650 C CA . LYS A 1 83 ? 9.641 17.969 -2.207 1 94.62 83 LYS A CA 1
ATOM 651 C C . LYS A 1 83 ? 10.047 18.016 -0.736 1 94.62 83 LYS A C 1
ATOM 653 O O . LYS A 1 83 ? 10.102 19.094 -0.142 1 94.62 83 LYS A O 1
ATOM 658 N N . VAL A 1 84 ? 10.164 16.812 -0.175 1 94.38 84 VAL A N 1
ATOM 659 C CA . VAL A 1 84 ? 10.57 16.672 1.22 1 94.38 84 VAL A CA 1
ATOM 660 C C . VAL A 1 84 ? 11.953 16.031 1.293 1 94.38 84 VAL A C 1
ATOM 662 O O . VAL A 1 84 ? 12.07 14.812 1.444 1 94.38 84 VAL A O 1
ATOM 665 N N . THR A 1 85 ? 12.945 17 1.284 1 92.88 85 THR A N 1
ATOM 666 C CA . THR A 1 85 ? 14.312 16.5 1.207 1 92.88 85 THR A CA 1
ATOM 667 C C . THR A 1 85 ? 14.82 16.109 2.592 1 92.88 85 THR A C 1
ATOM 669 O O . THR A 1 85 ? 15.289 16.953 3.35 1 92.88 85 THR A O 1
ATOM 672 N N . ALA A 1 86 ? 14.633 14.898 3.064 1 93.62 86 ALA A N 1
ATOM 673 C CA . ALA A 1 86 ? 15.133 14.281 4.293 1 93.62 86 ALA A CA 1
ATOM 674 C C . ALA A 1 86 ? 15.828 12.961 4.004 1 93.62 86 ALA A C 1
ATOM 676 O O . ALA A 1 86 ? 15.531 12.297 3.004 1 93.62 86 ALA A O 1
ATOM 677 N N . PRO A 1 87 ? 16.781 12.602 4.793 1 95.06 87 PRO A N 1
ATOM 678 C CA . PRO A 1 87 ? 17.5 11.352 4.562 1 95.06 87 PRO A CA 1
ATOM 679 C C . PRO A 1 87 ? 16.562 10.141 4.441 1 95.06 87 PRO A C 1
ATOM 681 O O . PRO A 1 87 ? 16.781 9.273 3.592 1 95.06 87 PRO A O 1
ATOM 684 N N . THR A 1 88 ? 15.539 10.133 5.23 1 95 88 THR A N 1
ATOM 685 C CA . THR A 1 88 ? 14.641 8.984 5.223 1 95 88 THR A CA 1
ATOM 686 C C . THR A 1 88 ? 13.852 8.93 3.922 1 95 88 THR A C 1
ATOM 688 O O . THR A 1 88 ? 13.602 7.844 3.387 1 95 88 THR A O 1
ATOM 691 N N . THR A 1 89 ? 13.438 10.109 3.418 1 96.94 89 THR A N 1
ATOM 692 C CA . THR A 1 89 ? 12.68 10.109 2.168 1 96.94 89 THR A CA 1
ATOM 693 C C . THR A 1 89 ? 13.578 9.719 0.997 1 96.94 89 THR A C 1
ATOM 695 O O . THR A 1 89 ? 13.141 9.031 0.076 1 96.94 89 THR A O 1
ATOM 698 N N . ILE A 1 90 ? 14.852 10.07 1.062 1 97.94 90 ILE A N 1
ATOM 699 C CA . ILE A 1 90 ? 15.812 9.68 0.036 1 97.94 90 ILE A CA 1
ATOM 700 C C . ILE A 1 90 ? 16.047 8.172 0.092 1 97.94 90 ILE A C 1
ATOM 702 O O . ILE A 1 90 ? 16.078 7.504 -0.944 1 97.94 90 ILE A O 1
ATOM 706 N N . LEU A 1 91 ? 16.203 7.672 1.276 1 98.38 91 LEU A N 1
ATOM 707 C CA . LEU A 1 91 ? 16.438 6.242 1.464 1 98.38 91 LEU A CA 1
ATOM 708 C C . LEU A 1 91 ? 15.258 5.43 0.921 1 98.38 91 LEU A C 1
ATOM 710 O O . LEU A 1 91 ? 15.461 4.414 0.251 1 98.38 91 LEU A O 1
ATOM 714 N N . VAL A 1 92 ? 14.062 5.891 1.183 1 98.62 92 VAL A N 1
ATOM 715 C CA . VAL A 1 92 ? 12.891 5.18 0.695 1 98.62 92 VAL A CA 1
ATOM 716 C C . VAL A 1 92 ? 12.859 5.219 -0.831 1 98.62 92 VAL A C 1
ATOM 718 O O . VAL A 1 92 ? 12.508 4.227 -1.477 1 98.62 92 VAL A O 1
ATOM 721 N N . ALA A 1 93 ? 13.203 6.352 -1.412 1 98.75 93 ALA A N 1
ATOM 722 C CA . ALA A 1 93 ? 13.266 6.449 -2.867 1 98.75 93 ALA A CA 1
ATOM 723 C C . ALA A 1 93 ? 14.289 5.473 -3.441 1 98.75 93 ALA A C 1
ATOM 725 O O . ALA A 1 93 ? 14.008 4.773 -4.418 1 98.75 93 ALA A O 1
ATOM 726 N N . VAL A 1 94 ? 15.414 5.379 -2.809 1 98.75 94 VAL A N 1
ATOM 727 C CA . VAL A 1 94 ? 16.484 4.504 -3.268 1 98.75 94 VAL A CA 1
ATOM 728 C C . VAL A 1 94 ? 16.031 3.049 -3.205 1 98.75 94 VAL A C 1
ATOM 730 O O . VAL A 1 94 ? 16.172 2.301 -4.176 1 98.75 94 VAL A O 1
ATOM 733 N N . PHE A 1 95 ? 15.438 2.646 -2.121 1 98.88 95 PHE A N 1
ATOM 734 C CA . PHE A 1 95 ? 15.008 1.263 -1.972 1 98.88 95 PHE A CA 1
ATOM 735 C C . PHE A 1 95 ? 13.844 0.953 -2.91 1 98.88 95 PHE A C 1
ATOM 737 O O . PHE A 1 95 ? 13.719 -0.173 -3.395 1 98.88 95 PHE A O 1
ATOM 744 N N . SER A 1 96 ? 13 1.99 -3.186 1 98.88 96 SER A N 1
ATOM 745 C CA . SER A 1 96 ? 11.93 1.774 -4.156 1 98.88 96 SER A CA 1
ATOM 746 C C . SER A 1 96 ? 12.492 1.556 -5.559 1 98.88 96 SER A C 1
ATOM 748 O O . SER A 1 96 ? 12.016 0.696 -6.297 1 98.88 96 SER A O 1
ATOM 750 N N . ILE A 1 97 ? 13.492 2.311 -5.914 1 98.75 97 ILE A N 1
ATOM 751 C CA . ILE A 1 97 ? 14.141 2.152 -7.211 1 98.75 97 ILE A CA 1
ATOM 752 C C . ILE A 1 97 ? 14.812 0.783 -7.285 1 98.75 97 ILE A C 1
ATOM 754 O O . ILE A 1 97 ? 14.719 0.09 -8.297 1 98.75 97 ILE A O 1
ATOM 758 N N . LEU A 1 98 ? 15.438 0.395 -6.184 1 98.62 98 LEU A N 1
ATOM 759 C CA . LEU A 1 98 ? 16.094 -0.907 -6.125 1 98.62 98 LEU A CA 1
ATOM 760 C C . LEU A 1 98 ? 15.078 -2.033 -6.328 1 98.62 98 LEU A C 1
ATOM 762 O O . LEU A 1 98 ? 15.375 -3.02 -7.008 1 98.62 98 LEU A O 1
ATOM 766 N N . LEU A 1 99 ? 13.938 -1.918 -5.703 1 98.69 99 LEU A N 1
ATOM 767 C CA . LEU A 1 99 ? 12.891 -2.906 -5.914 1 98.69 99 LEU A CA 1
ATOM 768 C C . LEU A 1 99 ? 12.539 -3.018 -7.395 1 98.69 99 LEU A C 1
ATOM 770 O O . LEU A 1 99 ? 12.422 -4.121 -7.93 1 98.69 99 LEU A O 1
ATOM 774 N N . CYS A 1 100 ? 12.344 -1.853 -7.996 1 98.31 100 CYS A N 1
ATOM 775 C CA . CYS A 1 100 ? 11.945 -1.826 -9.398 1 98.31 100 CYS A CA 1
ATOM 776 C C . CYS A 1 100 ? 13.023 -2.439 -10.289 1 98.31 100 CYS A C 1
ATOM 778 O O . CYS A 1 100 ? 12.727 -3.264 -11.148 1 98.31 100 CYS A O 1
ATOM 780 N N . ILE A 1 101 ? 14.266 -2.166 -10.078 1 97.94 101 ILE A N 1
ATOM 781 C CA . ILE A 1 101 ? 15.383 -2.705 -10.836 1 97.94 101 ILE A CA 1
ATOM 782 C C . ILE A 1 101 ? 15.469 -4.215 -10.625 1 97.94 101 ILE A C 1
ATOM 784 O O . ILE A 1 101 ? 15.617 -4.973 -11.586 1 97.94 101 ILE A O 1
ATOM 788 N N . ALA A 1 102 ? 15.344 -4.625 -9.359 1 97.69 102 ALA A N 1
ATOM 789 C CA . ALA A 1 102 ? 15.492 -6.039 -9.023 1 97.69 102 ALA A CA 1
ATOM 790 C C . ALA A 1 102 ? 14.406 -6.879 -9.695 1 97.69 102 ALA A C 1
ATOM 792 O O . ALA A 1 102 ? 14.688 -7.961 -10.211 1 97.69 102 ALA A O 1
ATOM 793 N N . VAL A 1 103 ? 13.195 -6.352 -9.703 1 97.25 103 VAL A N 1
ATOM 794 C CA . VAL A 1 103 ? 12.102 -7.113 -10.297 1 97.25 103 VAL A CA 1
ATOM 795 C C . VAL A 1 103 ? 12.297 -7.199 -11.812 1 97.25 103 VAL A C 1
ATOM 797 O O . VAL A 1 103 ? 12.023 -8.234 -12.422 1 97.25 103 VAL A O 1
ATOM 800 N N . LEU A 1 104 ? 12.797 -6.152 -12.453 1 96.38 104 LEU A N 1
ATOM 801 C CA . LEU A 1 104 ? 13.016 -6.121 -13.898 1 96.38 104 LEU A CA 1
ATOM 802 C C . LEU A 1 104 ? 14.141 -7.066 -14.297 1 96.38 104 LEU A C 1
ATOM 804 O O . LEU A 1 104 ? 14.078 -7.715 -15.344 1 96.38 104 LEU A O 1
ATOM 808 N N . TYR A 1 105 ? 15.07 -7.227 -13.453 1 94.06 105 TYR A N 1
ATOM 809 C CA . TYR A 1 105 ? 16.219 -8.078 -13.758 1 94.06 105 TYR A CA 1
ATOM 810 C C . TYR A 1 105 ? 15.875 -9.547 -13.539 1 94.06 105 TYR A C 1
ATOM 812 O O . TYR A 1 105 ? 16.453 -10.43 -14.18 1 94.06 105 TYR A O 1
ATOM 820 N N . ASN A 1 106 ? 14.969 -9.812 -12.641 1 88 106 ASN A N 1
ATOM 821 C CA . ASN A 1 106 ? 14.609 -11.188 -12.312 1 88 106 ASN A CA 1
ATOM 822 C C . ASN A 1 106 ? 13.484 -11.695 -13.203 1 88 106 ASN A C 1
ATOM 824 O O . ASN A 1 106 ? 12.961 -12.797 -12.992 1 88 106 ASN A O 1
ATOM 828 N N . GLN A 1 107 ? 13.102 -10.922 -14.133 1 84.88 107 GLN A N 1
ATOM 829 C CA . GLN A 1 107 ? 12.023 -11.375 -15.016 1 84.88 107 GLN A CA 1
ATOM 830 C C . GLN A 1 107 ? 12.477 -12.547 -15.883 1 84.88 107 GLN A C 1
ATOM 832 O O . GLN A 1 107 ? 13.602 -12.562 -16.375 1 84.88 107 GLN A O 1
ATOM 837 N N . MET B 1 1 ? -19.141 -15.945 -4.082 1 88.06 1 MET B N 1
ATOM 838 C CA . MET B 1 1 ? -18.078 -15.352 -3.27 1 88.06 1 MET B CA 1
ATOM 839 C C . MET B 1 1 ? -17.016 -14.711 -4.148 1 88.06 1 MET B C 1
ATOM 841 O O . MET B 1 1 ? -16.438 -13.68 -3.783 1 88.06 1 MET B O 1
ATOM 845 N N . ARG B 1 2 ? -17.094 -15.07 -5.402 1 91.56 2 ARG B N 1
ATOM 846 C CA . ARG B 1 2 ? -16.125 -14.477 -6.332 1 91.56 2 ARG B CA 1
ATOM 847 C C . ARG B 1 2 ? -16.578 -13.078 -6.754 1 91.56 2 ARG B C 1
ATOM 849 O O . ARG B 1 2 ? -15.75 -12.172 -6.875 1 91.56 2 ARG B O 1
ATOM 856 N N . THR B 1 3 ? -17.859 -12.969 -6.895 1 94.44 3 THR B N 1
ATOM 857 C CA . THR B 1 3 ? -18.391 -11.664 -7.273 1 94.44 3 THR B CA 1
ATOM 858 C C . THR B 1 3 ? -18.141 -10.641 -6.176 1 94.44 3 THR B C 1
ATOM 860 O O . THR B 1 3 ? -17.734 -9.508 -6.457 1 94.44 3 THR B O 1
ATOM 863 N N . LEU B 1 4 ? -18.422 -10.984 -5 1 95.56 4 LEU B N 1
ATOM 864 C CA . LEU B 1 4 ? -18.172 -10.102 -3.867 1 95.56 4 LEU B CA 1
ATOM 865 C C . LEU B 1 4 ? -16.703 -9.68 -3.812 1 95.56 4 LEU B C 1
ATOM 867 O O . LEU B 1 4 ? -16.406 -8.516 -3.529 1 95.56 4 LEU B O 1
ATOM 871 N N . HIS B 1 5 ? -15.891 -10.648 -4.047 1 97.88 5 HIS B N 1
ATOM 872 C CA . HIS B 1 5 ? -14.461 -10.359 -4.035 1 97.88 5 HIS B CA 1
ATOM 873 C C . HIS B 1 5 ? -14.094 -9.344 -5.113 1 97.88 5 HIS B C 1
ATOM 875 O O . HIS B 1 5 ? -13.367 -8.383 -4.848 1 97.88 5 HIS B O 1
ATOM 881 N N . LEU B 1 6 ? -14.664 -9.531 -6.301 1 98.12 6 LEU B N 1
ATOM 882 C CA . LEU B 1 6 ? -14.383 -8.617 -7.406 1 98.12 6 LEU B CA 1
ATOM 883 C C . LEU B 1 6 ? -14.914 -7.219 -7.102 1 98.12 6 LEU B C 1
ATOM 885 O O . LEU B 1 6 ? -14.242 -6.223 -7.359 1 98.12 6 LEU B O 1
ATOM 889 N N . VAL B 1 7 ? -16.047 -7.129 -6.535 1 98.19 7 VAL B N 1
ATOM 890 C CA . VAL B 1 7 ? -16.656 -5.848 -6.176 1 98.19 7 VAL B CA 1
ATOM 891 C C . VAL B 1 7 ? -15.781 -5.145 -5.133 1 98.19 7 VAL B C 1
ATOM 893 O O . VAL B 1 7 ? -15.531 -3.943 -5.234 1 98.19 7 VAL B O 1
ATOM 896 N N . ALA B 1 8 ? -15.336 -5.887 -4.121 1 98.69 8 ALA B N 1
ATOM 897 C CA . ALA B 1 8 ? -14.484 -5.32 -3.078 1 98.69 8 ALA B CA 1
ATOM 898 C C . ALA B 1 8 ? -13.164 -4.82 -3.656 1 98.69 8 ALA B C 1
ATOM 900 O O . ALA B 1 8 ? -12.68 -3.754 -3.273 1 98.69 8 ALA B O 1
ATOM 901 N N . ILE B 1 9 ? -12.633 -5.574 -4.641 1 98.88 9 ILE B N 1
ATOM 902 C CA . ILE B 1 9 ? -11.375 -5.211 -5.281 1 98.88 9 ILE B CA 1
ATOM 903 C C . ILE B 1 9 ? -11.547 -3.914 -6.07 1 98.88 9 ILE B C 1
ATOM 905 O O . ILE B 1 9 ? -10.797 -2.957 -5.883 1 98.88 9 ILE B O 1
ATOM 909 N N . VAL B 1 10 ? -12.555 -3.869 -6.859 1 98.81 10 VAL B N 1
ATOM 910 C CA . VAL B 1 10 ? -12.797 -2.699 -7.699 1 98.81 10 VAL B CA 1
ATOM 911 C C . VAL B 1 10 ? -13.133 -1.496 -6.82 1 98.81 10 VAL B C 1
ATOM 913 O O . VAL B 1 10 ? -12.633 -0.394 -7.051 1 98.81 10 VAL B O 1
ATOM 916 N N . GLY B 1 11 ? -13.906 -1.751 -5.812 1 98.69 11 GLY B N 1
ATOM 917 C CA . GLY B 1 11 ? -14.297 -0.682 -4.906 1 98.69 11 GLY B CA 1
ATOM 918 C C . GLY B 1 11 ? -13.125 -0.055 -4.184 1 98.69 11 GLY B C 1
ATOM 919 O O . GLY B 1 11 ? -12.984 1.17 -4.16 1 98.69 11 GLY B O 1
ATOM 920 N N . ILE B 1 12 ? -12.281 -0.879 -3.623 1 98.88 12 ILE B N 1
ATOM 921 C CA . ILE B 1 12 ? -11.172 -0.358 -2.838 1 98.88 12 ILE B CA 1
ATOM 922 C C . ILE B 1 12 ? -10.188 0.369 -3.752 1 98.88 12 ILE B C 1
ATOM 924 O O . ILE B 1 12 ? -9.602 1.383 -3.365 1 98.88 12 ILE B O 1
ATOM 928 N N . MET B 1 13 ? -9.969 -0.1 -5.008 1 98.81 13 MET B N 1
ATOM 929 C CA . MET B 1 13 ? -9.047 0.54 -5.945 1 98.81 13 MET B CA 1
ATOM 930 C C . MET B 1 13 ? -9.594 1.888 -6.406 1 98.81 13 MET B C 1
ATOM 932 O O . MET B 1 13 ? -8.852 2.867 -6.488 1 98.81 13 MET B O 1
ATOM 936 N N . LEU B 1 14 ? -10.906 1.948 -6.668 1 98.69 14 LEU B N 1
ATOM 937 C CA . LEU B 1 14 ? -11.516 3.211 -7.066 1 98.69 14 LEU B CA 1
ATOM 938 C C . LEU B 1 14 ? -11.445 4.234 -5.938 1 98.69 14 LEU B C 1
ATOM 940 O O . LEU B 1 14 ? -11.164 5.41 -6.18 1 98.69 14 LEU B O 1
ATOM 944 N N . LEU B 1 15 ? -11.672 3.795 -4.727 1 98.56 15 LEU B N 1
ATOM 945 C CA . LEU B 1 15 ? -11.57 4.684 -3.574 1 98.56 15 LEU B CA 1
ATOM 946 C C . LEU B 1 15 ? -10.141 5.191 -3.406 1 98.56 15 LEU B C 1
ATOM 948 O O . LEU B 1 15 ? -9.922 6.363 -3.09 1 98.56 15 LEU B O 1
ATOM 952 N N . GLY B 1 16 ? -9.18 4.281 -3.637 1 98.56 16 GLY B N 1
ATOM 953 C CA . GLY B 1 16 ? -7.789 4.691 -3.57 1 98.56 16 GLY B CA 1
ATOM 954 C C . GLY B 1 16 ? -7.418 5.719 -4.625 1 98.56 16 GLY B C 1
ATOM 955 O O . GLY B 1 16 ? -6.758 6.715 -4.324 1 98.56 16 GLY B O 1
ATOM 956 N N . ILE B 1 17 ? -7.82 5.52 -5.848 1 98.25 17 ILE B N 1
ATOM 957 C CA . ILE B 1 17 ? -7.543 6.43 -6.953 1 98.25 17 ILE B CA 1
ATOM 958 C C . ILE B 1 17 ? -8.211 7.777 -6.691 1 98.25 17 ILE B C 1
ATOM 960 O O . ILE B 1 17 ? -7.582 8.828 -6.84 1 98.25 17 ILE B O 1
ATOM 964 N N . ALA B 1 18 ? -9.461 7.738 -6.27 1 97.19 18 ALA B N 1
ATOM 965 C CA . ALA B 1 18 ? -10.18 8.969 -5.953 1 97.19 18 ALA B CA 1
ATOM 966 C C . ALA B 1 18 ? -9.508 9.719 -4.809 1 97.19 18 ALA B C 1
ATOM 968 O O . ALA B 1 18 ? -9.359 10.938 -4.859 1 97.19 18 ALA B O 1
ATOM 969 N N . HIS B 1 19 ? -9.109 8.945 -3.789 1 96.69 19 HIS B N 1
ATOM 970 C CA . HIS B 1 19 ? -8.438 9.539 -2.643 1 96.69 19 HIS B CA 1
ATOM 971 C C . HIS B 1 19 ? -7.129 10.211 -3.064 1 96.69 19 HIS B C 1
ATOM 973 O O . HIS B 1 19 ? -6.852 11.344 -2.662 1 96.69 19 HIS B O 1
ATOM 979 N N . SER B 1 20 ? -6.379 9.578 -3.885 1 96.5 20 SER B N 1
ATOM 980 C CA . SER B 1 20 ? -5.133 10.148 -4.379 1 96.5 20 SER B CA 1
ATOM 981 C C . SER B 1 20 ? -5.387 11.406 -5.199 1 96.5 20 SER B C 1
ATOM 983 O O . SER B 1 20 ? -4.688 12.414 -5.039 1 96.5 20 SER B O 1
ATOM 985 N N . ALA B 1 21 ? -6.355 11.352 -6.008 1 94.38 21 ALA B N 1
ATOM 986 C CA . ALA B 1 21 ? -6.691 12.5 -6.848 1 94.38 21 ALA B CA 1
ATOM 987 C C . ALA B 1 21 ? -7.145 13.688 -6 1 94.38 21 ALA B C 1
ATOM 989 O O . ALA B 1 21 ? -6.848 14.836 -6.32 1 94.38 21 ALA B O 1
ATOM 990 N N . LEU B 1 22 ? -7.773 13.422 -4.918 1 93.81 22 LEU B N 1
ATOM 991 C CA . LEU B 1 22 ? -8.312 14.469 -4.051 1 93.81 22 LEU B CA 1
ATOM 992 C C . LEU B 1 22 ? -7.203 15.172 -3.287 1 93.81 22 LEU B C 1
ATOM 994 O O . LEU B 1 22 ? -7.418 16.25 -2.727 1 93.81 22 LEU B O 1
ATOM 998 N N . SER B 1 23 ? -6.062 14.523 -3.182 1 92.38 23 SER B N 1
ATOM 999 C CA . SER B 1 23 ? -4.934 15.117 -2.48 1 92.38 23 SER B CA 1
ATOM 1000 C C . SER B 1 23 ? -4.586 16.484 -3.061 1 92.38 23 SER B C 1
ATOM 1002 O O . SER B 1 23 ? -4.242 17.406 -2.32 1 92.38 23 SER B O 1
ATOM 1004 N N . PHE B 1 24 ? -4.754 16.656 -4.324 1 86.19 24 PHE B N 1
ATOM 1005 C CA . PHE B 1 24 ? -4.328 17.875 -5.012 1 86.19 24 PHE B CA 1
ATOM 1006 C C . PHE B 1 24 ? -5.43 18.922 -4.988 1 86.19 24 PHE B C 1
ATOM 1008 O O . PHE B 1 24 ? -5.215 20.062 -5.387 1 86.19 24 PHE B O 1
ATOM 1015 N N . LYS B 1 25 ? -6.562 18.594 -4.562 1 89.44 25 LYS B N 1
ATOM 1016 C CA . LYS B 1 25 ? -7.641 19.547 -4.301 1 89.44 25 LYS B CA 1
ATOM 1017 C C . LYS B 1 25 ? -7.668 19.953 -2.832 1 89.44 25 LYS B C 1
ATOM 1019 O O . LYS B 1 25 ? -7.918 21.125 -2.514 1 89.44 25 LYS B O 1
ATOM 1024 N N . LYS B 1 26 ? -7.422 19.031 -1.998 1 91.25 26 LYS B N 1
ATOM 1025 C CA . LYS B 1 26 ? -7.465 19.266 -0.557 1 91.25 26 LYS B CA 1
ATOM 1026 C C . LYS B 1 26 ? -6.312 20.156 -0.11 1 91.25 26 LYS B C 1
ATOM 1028 O O . LYS B 1 26 ? -6.457 20.953 0.824 1 91.25 26 LYS B O 1
ATOM 1033 N N . TYR B 1 27 ? -5.238 19.969 -0.846 1 91.06 27 TYR B N 1
ATOM 1034 C CA . TYR B 1 27 ? -4.066 20.75 -0.486 1 91.06 27 TYR B CA 1
ATOM 1035 C C . TYR B 1 27 ? -3.676 21.703 -1.617 1 91.06 27 TYR B C 1
ATOM 1037 O O . TYR B 1 27 ? -3.643 21.297 -2.783 1 91.06 27 TYR B O 1
ATOM 1045 N N . ASN B 1 28 ? -3.645 22.953 -1.428 1 85.19 28 ASN B N 1
ATOM 1046 C CA . ASN B 1 28 ? -3.383 23.969 -2.428 1 85.19 28 ASN B CA 1
ATOM 1047 C C . ASN B 1 28 ? -1.956 23.891 -2.961 1 85.19 28 ASN B C 1
ATOM 1049 O O . ASN B 1 28 ? -1.661 24.406 -4.043 1 85.19 28 ASN B O 1
ATOM 1053 N N . GLN B 1 29 ? -1.098 23.344 -2.205 1 84.25 29 GLN B N 1
ATOM 1054 C CA . GLN B 1 29 ? 0.294 23.203 -2.617 1 84.25 29 GLN B CA 1
ATOM 1055 C C . GLN B 1 29 ? 0.77 21.75 -2.453 1 84.25 29 GLN B C 1
ATOM 1057 O O . GLN B 1 29 ? 0.141 20.969 -1.744 1 84.25 29 GLN B O 1
ATOM 1062 N N . ILE B 1 30 ? 1.783 21.5 -3.254 1 88.31 30 ILE B N 1
ATOM 1063 C CA . ILE B 1 30 ? 2.439 20.203 -3.084 1 88.31 30 ILE B CA 1
ATOM 1064 C C . ILE B 1 30 ? 3.23 20.203 -1.779 1 88.31 30 ILE B C 1
ATOM 1066 O O . ILE B 1 30 ? 4.449 20.391 -1.783 1 88.31 30 ILE B O 1
ATOM 1070 N N . SER B 1 31 ? 2.504 19.969 -0.655 1 91.19 31 SER B N 1
ATOM 1071 C CA . SER B 1 31 ? 3.086 19.938 0.682 1 91.19 31 SER B CA 1
ATOM 1072 C C . SER B 1 31 ? 3.383 18.5 1.116 1 91.19 31 SER B C 1
ATOM 1074 O O . SER B 1 31 ? 2.973 17.547 0.451 1 91.19 31 SER B O 1
ATOM 1076 N N . ALA B 1 32 ? 4.176 18.391 2.18 1 92.25 32 ALA B N 1
ATOM 1077 C CA . ALA B 1 32 ? 4.43 17.078 2.75 1 92.25 32 ALA B CA 1
ATOM 1078 C C . ALA B 1 32 ? 3.129 16.375 3.137 1 92.25 32 ALA B C 1
ATOM 1080 O O . ALA B 1 32 ? 2.967 15.18 2.908 1 92.25 32 ALA B O 1
ATOM 1081 N N . GLU B 1 33 ? 2.193 17.156 3.68 1 93.38 33 GLU B N 1
ATOM 1082 C CA . GLU B 1 33 ? 0.896 16.641 4.094 1 93.38 33 GLU B CA 1
ATOM 1083 C C . GLU B 1 33 ? 0.11 16.109 2.9 1 93.38 33 GLU B C 1
ATOM 1085 O O . GLU B 1 33 ? -0.621 15.117 3.021 1 93.38 33 GLU B O 1
ATOM 1090 N N . ALA B 1 34 ? 0.225 16.75 1.786 1 95.38 34 ALA B N 1
ATOM 1091 C CA . ALA B 1 34 ? -0.422 16.266 0.567 1 95.38 34 ALA B CA 1
ATOM 1092 C C . ALA B 1 34 ? 0.119 14.898 0.156 1 95.38 34 ALA B C 1
ATOM 1094 O O . ALA B 1 34 ? -0.637 14.031 -0.292 1 95.38 34 ALA B O 1
ATOM 1095 N N . PHE B 1 35 ? 1.4 14.688 0.327 1 96.06 35 PHE B N 1
ATOM 1096 C CA . PHE B 1 35 ? 2.023 13.414 -0.014 1 96.06 35 PHE B CA 1
ATOM 1097 C C . PHE B 1 35 ? 1.577 12.32 0.946 1 96.06 35 PHE B C 1
ATOM 1099 O O . PHE B 1 35 ? 1.327 11.188 0.53 1 96.06 35 PHE B O 1
ATOM 1106 N N . TRP B 1 36 ? 1.505 12.727 2.232 1 95.94 36 TRP B N 1
ATOM 1107 C CA . TRP B 1 36 ? 1.014 11.75 3.201 1 95.94 36 TRP B CA 1
ATOM 1108 C C . TRP B 1 36 ? -0.419 11.336 2.879 1 95.94 36 TRP B C 1
ATOM 1110 O O . TRP B 1 36 ? -0.754 10.148 2.914 1 95.94 36 TRP B O 1
ATOM 1120 N N . PHE B 1 37 ? -1.184 12.305 2.539 1 96.94 37 PHE B N 1
ATOM 1121 C CA . PHE B 1 37 ? -2.568 12.031 2.174 1 96.94 37 PHE B CA 1
ATOM 1122 C C . PHE B 1 37 ? -2.637 11.172 0.918 1 96.94 37 PHE B C 1
ATOM 1124 O O . PHE B 1 37 ? -3.385 10.188 0.869 1 96.94 37 PHE B O 1
ATOM 1131 N N . PHE B 1 38 ? -1.858 11.414 -0.066 1 97.56 38 PHE B N 1
ATOM 1132 C CA . PHE B 1 38 ? -1.781 10.68 -1.324 1 97.56 38 PHE B CA 1
ATOM 1133 C C . PHE B 1 38 ? -1.4 9.227 -1.079 1 97.56 38 PHE B C 1
ATOM 1135 O O . PHE B 1 38 ? -1.962 8.32 -1.697 1 97.56 38 PHE B O 1
ATOM 1142 N N . SER B 1 39 ? -0.521 8.992 -0.184 1 98 39 SER B N 1
ATOM 1143 C CA . SER B 1 39 ? 0.023 7.656 0.038 1 98 39 SER B CA 1
ATOM 1144 C C . SER B 1 39 ? -1.037 6.711 0.596 1 98 39 SER B C 1
ATOM 1146 O O . SER B 1 39 ? -0.976 5.5 0.377 1 98 39 SER B O 1
ATOM 1148 N N . ALA B 1 40 ? -1.997 7.277 1.291 1 98.25 40 ALA B N 1
ATOM 1149 C CA . ALA B 1 40 ? -3.107 6.441 1.748 1 98.25 40 ALA B CA 1
ATOM 1150 C C . ALA B 1 40 ? -3.85 5.824 0.568 1 98.25 40 ALA B C 1
ATOM 1152 O O . ALA B 1 40 ? -4.242 4.656 0.617 1 98.25 40 ALA B O 1
ATOM 1153 N N . GLY B 1 41 ? -4.02 6.609 -0.426 1 98.5 41 GLY B N 1
ATOM 1154 C CA . GLY B 1 41 ? -4.625 6.086 -1.639 1 98.5 41 GLY B CA 1
ATOM 1155 C C . GLY B 1 41 ? -3.807 4.98 -2.285 1 98.5 41 GLY B C 1
ATOM 1156 O O . GLY B 1 41 ? -4.359 3.99 -2.764 1 98.5 41 GLY B O 1
ATOM 1157 N N . 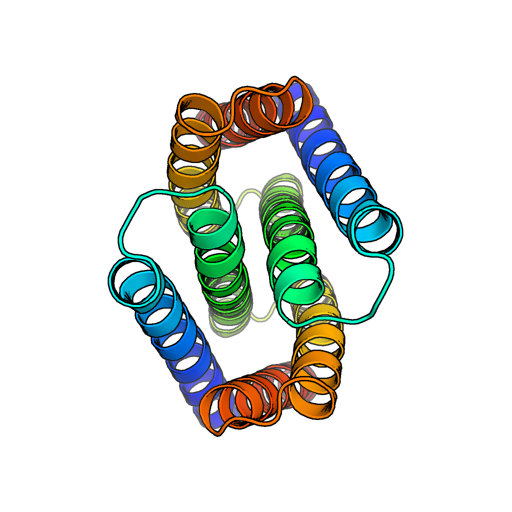LEU B 1 42 ? -2.527 5.133 -2.287 1 98.81 42 LEU B N 1
ATOM 1158 C CA . LEU B 1 42 ? -1.651 4.109 -2.848 1 98.81 42 LEU B CA 1
ATOM 1159 C C . LEU B 1 42 ? -1.77 2.805 -2.064 1 98.81 42 LEU B C 1
ATOM 1161 O O . LEU B 1 42 ? -1.793 1.722 -2.652 1 98.81 42 LEU B O 1
ATOM 1165 N N . ALA B 1 43 ? -1.823 2.93 -0.71 1 98.88 43 ALA B N 1
ATOM 1166 C CA . ALA B 1 43 ? -1.982 1.734 0.114 1 98.88 43 ALA B CA 1
ATOM 1167 C C . ALA B 1 43 ? -3.25 0.973 -0.264 1 98.88 43 ALA B C 1
ATOM 1169 O O . ALA B 1 43 ? -3.244 -0.259 -0.334 1 98.88 43 ALA B O 1
ATOM 1170 N N . LEU B 1 44 ? -4.289 1.747 -0.542 1 98.88 44 LEU B N 1
ATOM 1171 C CA . LEU B 1 44 ? -5.543 1.126 -0.955 1 98.88 44 LEU B CA 1
ATOM 1172 C C . LEU B 1 44 ? -5.387 0.437 -2.307 1 98.88 44 LEU B C 1
ATOM 1174 O O . LEU B 1 44 ? -5.828 -0.701 -2.482 1 98.88 44 LEU B O 1
ATOM 1178 N N . VAL B 1 45 ? -4.754 1.047 -3.234 1 98.94 45 VAL B N 1
ATOM 1179 C CA . VAL B 1 45 ? -4.559 0.496 -4.57 1 98.94 45 VAL B CA 1
ATOM 1180 C C . VAL B 1 45 ? -3.674 -0.747 -4.496 1 98.94 45 VAL B C 1
ATOM 1182 O O . VAL B 1 45 ? -3.945 -1.752 -5.156 1 98.94 45 VAL B O 1
ATOM 1185 N N . PHE B 1 46 ? -2.65 -0.694 -3.652 1 98.94 46 PHE B N 1
ATOM 1186 C CA . PHE B 1 46 ? -1.768 -1.846 -3.502 1 98.94 46 PHE B CA 1
ATOM 1187 C C . PHE B 1 46 ? -2.52 -3.029 -2.906 1 98.94 46 PHE B C 1
ATOM 1189 O O . PHE B 1 46 ? -2.334 -4.168 -3.338 1 98.94 46 PHE B O 1
ATOM 1196 N N . ALA B 1 47 ? -3.35 -2.746 -1.946 1 98.94 47 ALA B N 1
ATOM 1197 C CA . ALA B 1 47 ? -4.184 -3.807 -1.388 1 98.94 47 ALA B CA 1
ATOM 1198 C C . ALA B 1 47 ? -5.105 -4.395 -2.451 1 98.94 47 ALA B C 1
ATOM 1200 O O . ALA B 1 47 ? -5.273 -5.617 -2.529 1 98.94 47 ALA B O 1
ATOM 1201 N N . GLY B 1 48 ? -5.684 -3.543 -3.287 1 98.88 48 GLY B N 1
ATOM 1202 C CA . GLY B 1 48 ? -6.523 -4.016 -4.379 1 98.88 48 GLY B CA 1
ATOM 1203 C C . GLY B 1 48 ? -5.777 -4.895 -5.363 1 98.88 48 GLY B C 1
ATOM 1204 O O . GLY B 1 48 ? -6.297 -5.926 -5.801 1 98.88 48 GLY B O 1
ATOM 1205 N N . LEU B 1 49 ? -4.629 -4.523 -5.668 1 98.94 49 LEU B N 1
ATOM 1206 C CA . LEU B 1 49 ? -3.828 -5.289 -6.613 1 98.94 49 LEU B CA 1
ATOM 1207 C C . LEU B 1 49 ? -3.455 -6.648 -6.035 1 98.94 49 LEU B C 1
ATOM 1209 O O . LEU B 1 49 ? -3.492 -7.66 -6.738 1 98.94 49 LEU B O 1
ATOM 1213 N N . ALA B 1 50 ? -3.098 -6.648 -4.742 1 98.81 50 ALA B N 1
ATOM 1214 C CA . ALA B 1 50 ? -2.799 -7.926 -4.098 1 98.81 50 ALA B CA 1
ATOM 1215 C C . ALA B 1 50 ? -4.016 -8.844 -4.109 1 98.81 50 ALA B C 1
ATOM 1217 O O . ALA B 1 50 ? -3.895 -10.039 -4.383 1 98.81 50 ALA B O 1
ATOM 1218 N N . ASN B 1 51 ? -5.125 -8.281 -3.826 1 98.88 51 ASN B N 1
ATOM 1219 C CA . ASN B 1 51 ? -6.352 -9.078 -3.842 1 98.88 51 ASN B CA 1
ATOM 1220 C C . ASN B 1 51 ? -6.703 -9.539 -5.254 1 98.88 51 ASN B C 1
ATOM 1222 O O . ASN B 1 51 ? -7.227 -10.633 -5.438 1 98.88 51 ASN B O 1
ATOM 1226 N N . SER B 1 52 ? -6.473 -8.703 -6.23 1 98.75 52 SER B N 1
ATOM 1227 C CA . SER B 1 52 ? -6.711 -9.086 -7.617 1 98.75 52 SER B CA 1
ATOM 1228 C C . SER B 1 52 ? -5.863 -10.289 -8.016 1 98.75 52 SER B C 1
ATOM 1230 O O . SER B 1 52 ? -6.336 -11.188 -8.719 1 98.75 52 SER B O 1
ATOM 1232 N N . LEU B 1 53 ? -4.68 -10.266 -7.559 1 98.5 53 LEU B N 1
ATOM 1233 C CA . LEU B 1 53 ? -3.795 -11.398 -7.832 1 98.5 53 LEU B CA 1
ATOM 1234 C C . LEU B 1 53 ? -4.352 -12.68 -7.223 1 98.5 53 LEU B C 1
ATOM 1236 O O . LEU B 1 53 ? -4.375 -13.727 -7.879 1 98.5 53 LEU B O 1
ATOM 1240 N N . TYR B 1 54 ? -4.746 -12.57 -6.023 1 98.38 54 TYR B N 1
ATOM 1241 C CA . TYR B 1 54 ? -5.32 -13.75 -5.383 1 98.38 54 TYR B CA 1
ATOM 1242 C C . TYR B 1 54 ? -6.602 -14.18 -6.086 1 98.38 54 TYR B C 1
ATOM 1244 O O . TYR B 1 54 ? -6.855 -15.375 -6.254 1 98.38 54 TYR B O 1
ATOM 1252 N N . TYR B 1 55 ? -7.336 -13.211 -6.422 1 98 55 TYR B N 1
ATOM 1253 C CA . TYR B 1 55 ? -8.57 -13.477 -7.145 1 98 55 TYR B CA 1
ATOM 1254 C C . TYR B 1 55 ? -8.305 -14.305 -8.398 1 98 55 TYR B C 1
ATOM 1256 O O . TYR B 1 55 ? -9.07 -15.211 -8.727 1 98 55 TYR B O 1
ATOM 1264 N N . GLN B 1 56 ? -7.211 -14.062 -9.016 1 97.44 56 GLN B N 1
ATOM 1265 C CA . GLN B 1 56 ? -6.875 -14.703 -10.273 1 97.44 56 GLN B CA 1
ATOM 1266 C C . GLN B 1 56 ? -6.246 -16.078 -10.047 1 97.44 56 GLN B C 1
ATOM 1268 O O . GLN B 1 56 ? -6.566 -17.047 -10.75 1 97.44 56 GLN B O 1
ATOM 1273 N N . LEU B 1 57 ? -5.391 -16.281 -9.031 1 97 57 LEU B N 1
ATOM 1274 C CA . LEU B 1 57 ? -4.531 -17.453 -8.969 1 97 57 LEU B CA 1
ATOM 1275 C C . LEU B 1 57 ? -4.984 -18.406 -7.855 1 97 57 LEU B C 1
ATOM 1277 O O . LEU B 1 57 ? -4.73 -19.609 -7.918 1 97 57 LEU B O 1
ATOM 1281 N N . GLN B 1 58 ? -5.5 -17.922 -6.797 1 96.31 58 GLN B N 1
ATOM 1282 C CA . GLN B 1 58 ? -6.051 -18.672 -5.68 1 96.31 58 GLN B CA 1
ATOM 1283 C C . GLN B 1 58 ? -5.035 -19.688 -5.145 1 96.31 58 GLN B C 1
ATOM 1285 O O . GLN B 1 58 ? -5.371 -20.844 -4.906 1 96.31 58 GLN B O 1
ATOM 1290 N N . MET B 1 59 ? -3.754 -19.297 -5.023 1 97.31 59 MET B N 1
ATOM 1291 C CA . MET B 1 59 ? -2.699 -20.109 -4.441 1 97.31 59 MET B CA 1
ATOM 1292 C C . MET B 1 59 ? -2.586 -19.875 -2.939 1 97.31 59 MET B C 1
ATOM 1294 O O . MET B 1 59 ? -2.705 -18.734 -2.482 1 97.31 59 MET B O 1
ATOM 1298 N N . PRO B 1 60 ? -2.318 -20.938 -2.188 1 97.81 60 PRO B N 1
ATOM 1299 C CA . PRO B 1 60 ? -2.248 -20.797 -0.732 1 97.81 60 PRO B CA 1
ATOM 1300 C C . PRO B 1 60 ? -1.218 -19.75 -0.294 1 97.81 60 PRO B C 1
ATOM 1302 O O . PRO B 1 60 ? -1.454 -19 0.661 1 97.81 60 PRO B O 1
ATOM 1305 N N . VAL B 1 61 ? -0.131 -19.703 -1.005 1 98.19 61 VAL B N 1
ATOM 1306 C CA . VAL B 1 61 ? 0.9 -18.75 -0.623 1 98.19 61 VAL B CA 1
ATOM 1307 C C . VAL B 1 61 ? 0.41 -17.328 -0.89 1 98.19 61 VAL B C 1
ATOM 1309 O O . VAL B 1 61 ? 0.66 -16.406 -0.095 1 98.19 61 VAL B O 1
ATOM 1312 N N . ILE B 1 62 ? -0.305 -17.062 -1.99 1 98.5 62 ILE B N 1
ATOM 1313 C CA . ILE B 1 62 ? -0.842 -15.742 -2.305 1 98.5 62 ILE B CA 1
ATOM 1314 C C . ILE B 1 62 ? -1.935 -15.375 -1.303 1 98.5 62 ILE B C 1
ATOM 1316 O O . ILE B 1 62 ? -2.061 -14.219 -0.907 1 98.5 62 ILE B O 1
ATOM 1320 N N . PHE B 1 63 ? -2.674 -16.406 -0.82 1 98.5 63 PHE B N 1
ATOM 1321 C CA . PHE B 1 63 ? -3.68 -16.203 0.216 1 98.5 63 PHE B CA 1
ATOM 1322 C C . PHE B 1 63 ? -3.047 -15.633 1.477 1 98.5 63 PHE B C 1
ATOM 1324 O O . PHE B 1 63 ? -3.545 -14.648 2.033 1 98.5 63 PHE B O 1
ATOM 1331 N N . ARG B 1 64 ? -1.978 -16.219 1.871 1 98.5 64 ARG B N 1
ATOM 1332 C CA . ARG B 1 64 ? -1.347 -15.797 3.119 1 98.5 64 ARG B CA 1
ATOM 1333 C C . ARG B 1 64 ? -0.87 -14.352 3.033 1 98.5 64 ARG B C 1
ATOM 1335 O O . ARG B 1 64 ? -1.072 -13.57 3.963 1 98.5 64 ARG B O 1
ATOM 1342 N N . TYR B 1 65 ? -0.265 -13.969 1.957 1 98.75 65 TYR B N 1
ATOM 1343 C CA . TYR B 1 65 ? 0.209 -12.602 1.765 1 98.75 65 TYR B CA 1
ATOM 1344 C C . TYR B 1 65 ? -0.959 -11.633 1.672 1 98.75 65 TYR B C 1
ATOM 1346 O O . TYR B 1 65 ? -0.927 -10.555 2.273 1 98.75 65 TYR B O 1
ATOM 1354 N N . THR B 1 66 ? -1.967 -12.023 0.906 1 98.75 66 THR B N 1
ATOM 1355 C CA . THR B 1 66 ? -3.137 -11.172 0.722 1 98.75 66 THR B CA 1
ATOM 1356 C C . THR B 1 66 ? -3.885 -10.984 2.039 1 98.75 66 THR B C 1
ATOM 1358 O O . THR B 1 66 ? -4.34 -9.883 2.352 1 98.75 66 THR B O 1
ATOM 1361 N N . LEU B 1 67 ? -3.947 -12.055 2.814 1 98.75 67 LEU B N 1
ATOM 1362 C CA . LEU B 1 67 ? -4.602 -11.969 4.113 1 98.75 67 LEU B CA 1
ATOM 1363 C C . LEU B 1 67 ? -3.854 -11.008 5.035 1 98.75 67 LEU B C 1
ATOM 1365 O O . LEU B 1 67 ? -4.473 -10.203 5.734 1 98.75 67 LEU B O 1
ATOM 1369 N N . ALA B 1 68 ? -2.58 -11.094 5.051 1 98.81 68 ALA B N 1
ATOM 1370 C CA . ALA B 1 68 ? -1.778 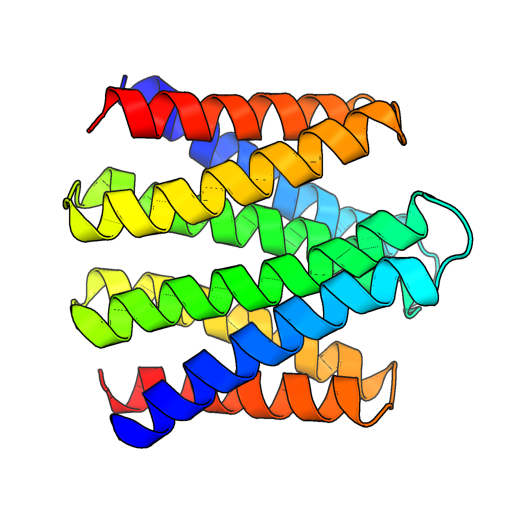-10.188 5.863 1 98.81 68 ALA B CA 1
ATOM 1371 C C . ALA B 1 68 ? -2.033 -8.734 5.473 1 98.81 68 ALA B C 1
ATOM 1373 O O . ALA B 1 68 ? -2.238 -7.879 6.336 1 98.81 68 ALA B O 1
ATOM 1374 N N . ILE B 1 69 ? -2.08 -8.492 4.18 1 98.94 69 ILE B N 1
ATOM 1375 C CA . ILE B 1 69 ? -2.326 -7.148 3.666 1 98.94 69 ILE B CA 1
ATOM 1376 C C . ILE B 1 69 ? -3.723 -6.688 4.078 1 98.94 69 ILE B C 1
ATOM 1378 O O . ILE B 1 69 ? -3.898 -5.562 4.555 1 98.94 69 ILE B O 1
ATOM 1382 N N . ASN B 1 70 ? -4.691 -7.559 3.965 1 98.94 70 ASN B N 1
ATOM 1383 C CA . ASN B 1 70 ? -6.0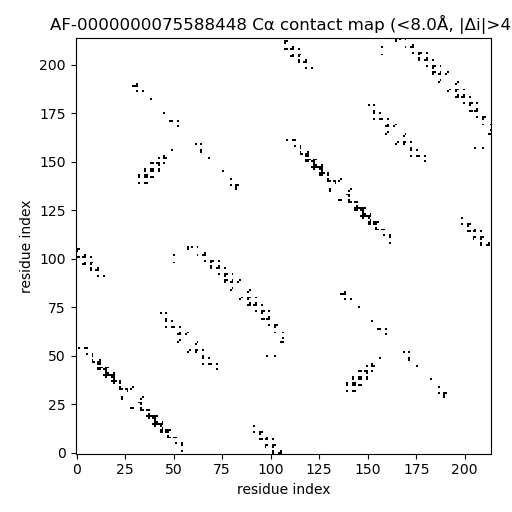74 -7.203 4.273 1 98.94 70 ASN B CA 1
ATOM 1384 C C . ASN B 1 70 ? -6.266 -6.941 5.766 1 98.94 70 ASN B C 1
ATOM 1386 O O . ASN B 1 70 ? -6.988 -6.023 6.152 1 98.94 70 ASN B O 1
ATOM 1390 N N . VAL B 1 71 ? -5.656 -7.746 6.586 1 98.88 71 VAL B N 1
ATOM 1391 C CA . VAL B 1 71 ? -5.789 -7.57 8.023 1 98.88 71 VAL B CA 1
ATOM 1392 C C . VAL B 1 71 ? -5.184 -6.234 8.445 1 98.88 71 VAL B C 1
ATOM 1394 O O . VAL B 1 71 ? -5.789 -5.477 9.203 1 98.88 71 VAL B O 1
ATOM 1397 N N . LEU B 1 72 ? -4.023 -5.922 7.945 1 98.88 72 LEU B N 1
ATOM 1398 C CA . LEU B 1 72 ? -3.393 -4.641 8.242 1 98.88 72 LEU B CA 1
ATOM 1399 C C . LEU B 1 72 ? -4.246 -3.482 7.73 1 98.88 72 LEU B C 1
ATOM 1401 O O . LEU B 1 72 ? -4.387 -2.465 8.414 1 98.88 72 LEU B O 1
ATOM 1405 N N . LEU B 1 73 ? -4.805 -3.656 6.57 1 98.88 73 LEU B N 1
ATOM 1406 C CA . LEU B 1 73 ? -5.645 -2.613 5.988 1 98.88 73 LEU B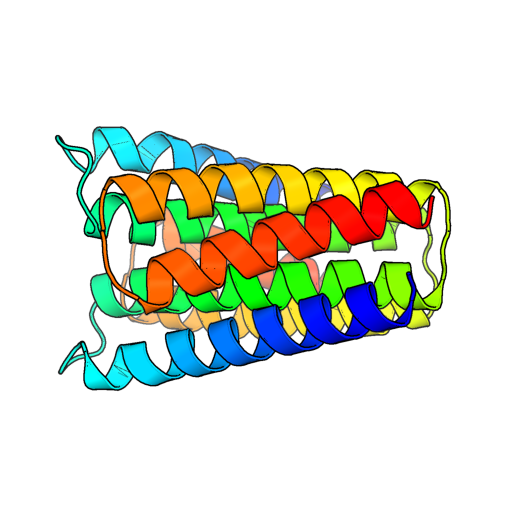 CA 1
ATOM 1407 C C . LEU B 1 73 ? -6.898 -2.393 6.832 1 98.88 73 LEU B C 1
ATOM 1409 O O . LEU B 1 73 ? -7.289 -1.251 7.086 1 98.88 73 LEU B O 1
ATOM 1413 N N . VAL B 1 74 ? -7.527 -3.447 7.262 1 98.94 74 VAL B N 1
ATOM 1414 C CA . VAL B 1 74 ? -8.734 -3.348 8.078 1 98.94 74 VAL B CA 1
ATOM 1415 C C . VAL B 1 74 ? -8.414 -2.641 9.391 1 98.94 74 VAL B C 1
ATOM 1417 O O . VAL B 1 74 ? -9.141 -1.73 9.805 1 98.94 74 VAL B O 1
ATOM 1420 N N . LEU B 1 75 ? -7.344 -3.037 10.023 1 98.69 75 LEU B N 1
ATOM 1421 C CA . LEU B 1 75 ? -6.965 -2.391 11.273 1 98.69 75 LEU B CA 1
ATOM 1422 C C . LEU B 1 75 ? -6.75 -0.894 11.07 1 98.69 75 LEU B C 1
ATOM 1424 O O . LEU B 1 75 ? -7.266 -0.078 11.836 1 98.69 75 LEU B O 1
ATOM 1428 N N . PHE B 1 76 ? -6.102 -0.588 10.047 1 98.56 76 PHE B N 1
ATOM 1429 C CA . PHE B 1 76 ? -5.828 0.813 9.75 1 98.56 76 PHE B CA 1
ATOM 1430 C C . PHE B 1 76 ? -7.121 1.571 9.477 1 98.56 76 PHE B C 1
ATOM 1432 O O . PHE B 1 76 ? -7.387 2.604 10.094 1 98.56 76 PHE B O 1
ATOM 1439 N N . THR B 1 77 ? -7.934 1.076 8.594 1 98.69 77 THR B N 1
ATOM 1440 C CA . THR B 1 77 ? -9.07 1.843 8.094 1 98.69 77 THR B CA 1
ATOM 1441 C C . THR B 1 77 ? -10.18 1.912 9.141 1 98.69 77 THR B C 1
ATOM 1443 O O . THR B 1 77 ? -10.898 2.91 9.227 1 98.69 77 THR B O 1
ATOM 1446 N N . VAL B 1 78 ? -10.297 0.873 9.938 1 98.5 78 VAL B N 1
ATOM 1447 C CA . VAL B 1 78 ? -11.305 0.903 10.992 1 98.5 78 VAL B CA 1
ATOM 1448 C C . VAL B 1 78 ? -10.906 1.928 12.055 1 98.5 78 VAL B C 1
ATOM 1450 O O . VAL B 1 78 ? -11.734 2.742 12.477 1 98.5 78 VAL B O 1
ATOM 1453 N N . PHE B 1 79 ? -9.633 1.938 12.453 1 97.56 79 PHE B N 1
ATOM 1454 C CA . PHE B 1 79 ? -9.172 2.934 13.414 1 97.56 79 PHE B CA 1
ATOM 1455 C C . PHE B 1 79 ? -9.281 4.336 12.828 1 97.56 79 PHE B C 1
ATOM 1457 O O . PHE B 1 79 ? -9.641 5.281 13.539 1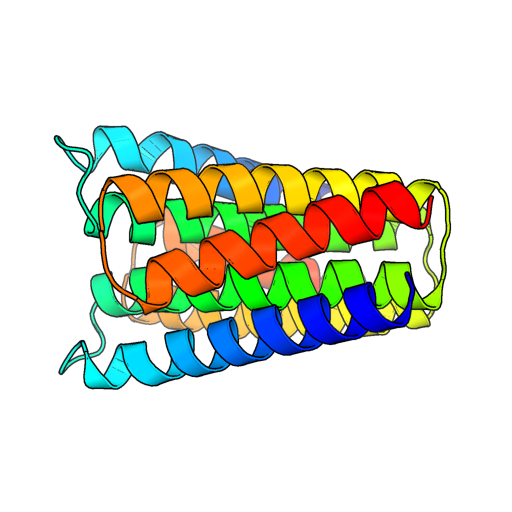 97.56 79 PHE B O 1
ATOM 1464 N N . LEU B 1 80 ? -8.961 4.457 11.594 1 97.44 80 LEU B N 1
ATOM 1465 C CA . LEU B 1 80 ? -9.109 5.742 10.922 1 97.44 80 LEU B CA 1
ATOM 1466 C C . LEU B 1 80 ? -10.555 6.219 10.969 1 97.44 80 LEU B C 1
ATOM 1468 O O . LEU B 1 80 ? -10.82 7.383 11.273 1 97.44 80 LEU B O 1
ATOM 1472 N N . ALA B 1 81 ? -11.438 5.324 10.703 1 97.75 81 ALA B N 1
ATOM 1473 C CA . ALA B 1 81 ? -12.852 5.676 10.656 1 97.75 81 ALA B CA 1
ATOM 1474 C C . ALA B 1 81 ? -13.367 6.082 12.039 1 97.75 81 ALA B C 1
ATOM 1476 O O . ALA B 1 81 ? -14.25 6.93 12.156 1 97.75 81 ALA B O 1
ATOM 1477 N N . ILE B 1 82 ? -12.859 5.488 13.094 1 96.5 82 ILE B N 1
ATOM 1478 C CA . ILE B 1 82 ? -13.234 5.836 14.461 1 96.5 82 ILE B CA 1
ATOM 1479 C C . ILE B 1 82 ? -12.75 7.246 14.789 1 96.5 82 ILE B C 1
ATOM 1481 O O . ILE B 1 82 ? -13.469 8.031 15.406 1 96.5 82 ILE B O 1
ATOM 1485 N N . LYS B 1 83 ? -11.578 7.629 14.312 1 94.81 83 LYS B N 1
ATOM 1486 C CA . LYS B 1 83 ? -10.969 8.906 14.656 1 94.81 83 LYS B CA 1
ATOM 1487 C C . LYS B 1 83 ? -11.438 10.016 13.719 1 94.81 83 LYS B C 1
ATOM 1489 O O . LYS B 1 83 ? -11.641 11.156 14.148 1 94.81 83 LYS B O 1
ATOM 1494 N N . VAL B 1 84 ? -11.445 9.656 12.43 1 94.44 84 VAL B N 1
ATOM 1495 C CA . VAL B 1 84 ? -11.891 10.578 11.391 1 94.44 84 VAL B CA 1
ATOM 1496 C C . VAL B 1 84 ? -13.203 10.078 10.781 1 94.44 84 VAL B C 1
ATOM 1498 O O . VAL B 1 84 ? -13.195 9.406 9.75 1 94.44 84 VAL B O 1
ATOM 1501 N N . THR B 1 85 ? -14.273 10.578 11.477 1 93.12 85 THR B N 1
ATOM 1502 C CA . THR B 1 85 ? -15.578 10.055 11.078 1 93.12 85 THR B CA 1
ATOM 1503 C C . THR B 1 85 ? -16.109 10.805 9.859 1 93.12 85 THR B C 1
ATOM 1505 O O . THR B 1 85 ? -16.656 11.898 9.984 1 93.12 85 THR B O 1
ATOM 1508 N N . ALA B 1 86 ? -15.844 10.398 8.648 1 93.81 86 ALA B N 1
ATOM 1509 C CA . ALA B 1 86 ? -16.328 10.883 7.359 1 93.81 86 ALA B CA 1
ATOM 1510 C C . ALA B 1 86 ? -16.875 9.742 6.508 1 93.81 86 ALA B C 1
ATOM 1512 O O . ALA B 1 86 ? -16.469 8.586 6.672 1 93.81 86 ALA B O 1
ATOM 1513 N N . PRO B 1 87 ? -17.812 10.016 5.68 1 95.12 87 PRO B N 1
ATOM 1514 C CA . PRO B 1 87 ? -18.391 8.961 4.844 1 95.12 87 PRO B CA 1
ATOM 1515 C C . PRO B 1 87 ? -17.328 8.188 4.059 1 95.12 87 PRO B C 1
ATOM 1517 O O . PRO B 1 87 ? -17.422 6.961 3.943 1 95.12 87 PRO B O 1
ATOM 1520 N N . THR B 1 88 ? -16.344 8.891 3.588 1 95.12 88 THR B N 1
ATOM 1521 C CA . THR B 1 88 ? -15.336 8.234 2.766 1 95.12 88 THR B CA 1
ATOM 1522 C C . THR B 1 88 ? -14.484 7.293 3.609 1 95.12 88 THR B C 1
ATOM 1524 O O . THR B 1 88 ? -14.109 6.211 3.152 1 95.12 88 THR B O 1
ATOM 1527 N N . THR B 1 89 ? -14.18 7.711 4.863 1 97.06 89 THR B N 1
ATOM 1528 C CA . THR B 1 89 ? -13.375 6.844 5.715 1 97.06 89 THR B CA 1
ATOM 1529 C C . THR B 1 89 ? -14.172 5.617 6.148 1 97.06 89 THR B C 1
ATOM 1531 O O . THR B 1 89 ? -13.633 4.516 6.246 1 97.06 89 THR B O 1
ATOM 1534 N N . ILE B 1 90 ? -15.461 5.754 6.305 1 98 90 ILE B N 1
ATOM 1535 C CA . ILE B 1 90 ? -16.328 4.629 6.637 1 98 90 ILE B CA 1
ATOM 1536 C C . ILE B 1 90 ? -16.422 3.674 5.449 1 98 90 ILE B C 1
ATOM 1538 O O . ILE B 1 90 ? -16.328 2.455 5.617 1 98 90 ILE B O 1
ATOM 1542 N N . LEU B 1 91 ? -16.578 4.227 4.281 1 98.38 91 LEU B N 1
ATOM 1543 C CA . LEU B 1 91 ? -16.672 3.422 3.066 1 98.38 91 LEU B CA 1
ATOM 1544 C C . LEU B 1 91 ? -15.406 2.602 2.861 1 98.38 91 LEU B C 1
ATOM 1546 O O . LEU B 1 91 ? -15.469 1.418 2.521 1 98.38 91 LEU B O 1
ATOM 1550 N N . VAL B 1 92 ? -14.266 3.227 3.09 1 98.62 92 VAL B N 1
ATOM 1551 C CA . VAL B 1 92 ? -13 2.514 2.922 1 98.62 92 VAL B CA 1
ATOM 1552 C C . VAL B 1 92 ? -12.898 1.391 3.951 1 98.62 92 VAL B C 1
ATOM 1554 O O . VAL B 1 92 ? -12.422 0.297 3.641 1 98.62 92 VAL B O 1
ATOM 1557 N N . ALA B 1 93 ? -13.336 1.653 5.176 1 98.75 93 ALA B N 1
ATOM 1558 C CA . ALA B 1 93 ? -13.336 0.609 6.199 1 98.75 93 ALA B CA 1
ATOM 1559 C C . ALA B 1 93 ? -14.227 -0.561 5.785 1 98.75 93 ALA B C 1
ATOM 1561 O O . ALA B 1 93 ? -13.828 -1.723 5.906 1 98.75 93 ALA B O 1
ATOM 1562 N N . VAL B 1 94 ? -15.359 -0.257 5.25 1 98.75 94 VAL B N 1
ATOM 1563 C CA . VAL B 1 94 ? -16.312 -1.281 4.832 1 98.75 94 VAL B CA 1
ATOM 1564 C C . VAL B 1 94 ? -15.703 -2.125 3.715 1 98.75 94 VAL B C 1
ATOM 1566 O O . VAL B 1 94 ? -15.727 -3.355 3.775 1 98.75 94 VAL B O 1
ATOM 1569 N N . PHE B 1 95 ? -15.141 -1.507 2.723 1 98.88 95 PHE B N 1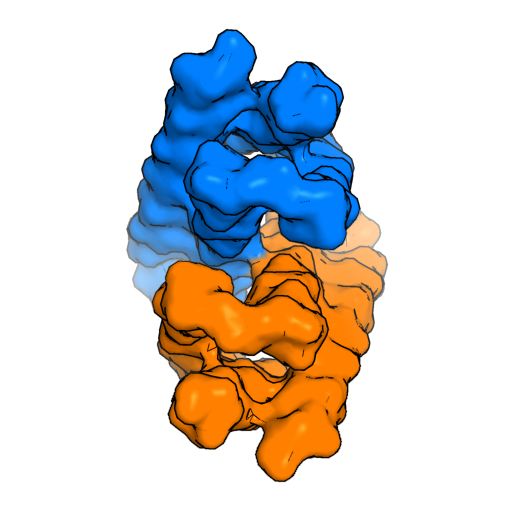
ATOM 1570 C CA . PHE B 1 95 ? -14.57 -2.24 1.598 1 98.88 95 PHE B CA 1
ATOM 1571 C C . PHE B 1 95 ? -13.344 -3.031 2.031 1 98.88 95 PHE B C 1
ATOM 1573 O O . PHE B 1 95 ? -13.07 -4.109 1.499 1 98.88 95 PHE B O 1
ATOM 1580 N N . SER B 1 96 ? -12.609 -2.479 3.035 1 98.88 96 SER B N 1
ATOM 1581 C CA . SER B 1 96 ? -11.477 -3.242 3.555 1 98.88 96 SER B CA 1
ATOM 1582 C C . SER B 1 96 ? -11.945 -4.504 4.273 1 98.88 96 SER B C 1
ATOM 1584 O O . SER B 1 96 ? -11.344 -5.57 4.125 1 98.88 96 SER B O 1
ATOM 1586 N N . ILE B 1 97 ? -12.992 -4.391 5.035 1 98.75 97 ILE B N 1
ATOM 1587 C CA . ILE B 1 97 ? -13.562 -5.543 5.727 1 98.75 97 ILE B CA 1
ATOM 1588 C C . ILE B 1 97 ? -14.086 -6.551 4.703 1 98.75 97 ILE B C 1
ATOM 1590 O O . ILE B 1 97 ? -13.859 -7.754 4.844 1 98.75 97 ILE B O 1
ATOM 1594 N N . LEU B 1 98 ? -14.719 -6.023 3.664 1 98.62 98 LEU B N 1
ATOM 1595 C CA . LEU B 1 98 ? -15.234 -6.891 2.609 1 98.62 98 LEU B CA 1
ATOM 1596 C C . LEU B 1 98 ? -14.102 -7.66 1.934 1 98.62 98 LEU B C 1
ATOM 1598 O O . LEU B 1 98 ? -14.258 -8.844 1.614 1 98.62 98 LEU B O 1
ATOM 1602 N N . LEU B 1 99 ? -13.008 -7.004 1.671 1 98.69 99 LEU B N 1
ATOM 1603 C CA . LEU B 1 99 ? -11.852 -7.691 1.109 1 98.69 99 LEU B CA 1
ATOM 1604 C C . LEU B 1 99 ? -11.422 -8.844 2.006 1 98.69 99 LEU B C 1
ATOM 1606 O O . LEU B 1 99 ? -11.172 -9.953 1.522 1 98.69 99 LEU B O 1
ATOM 1610 N N . CYS B 1 100 ? -11.328 -8.531 3.291 1 98.31 100 CYS B N 1
ATOM 1611 C CA . CYS B 1 100 ? -10.867 -9.531 4.242 1 98.31 100 CYS B CA 1
ATOM 1612 C C . CYS B 1 100 ? -11.828 -10.711 4.309 1 98.31 100 CYS B C 1
ATOM 1614 O O . CYS B 1 100 ? -11.406 -11.867 4.266 1 98.31 100 CYS B O 1
ATOM 1616 N N . ILE B 1 101 ? -13.094 -10.5 4.32 1 97.88 101 ILE B N 1
ATOM 1617 C CA . ILE B 1 101 ? -14.117 -11.547 4.355 1 97.88 101 ILE B CA 1
ATOM 1618 C C . ILE B 1 101 ? -14.047 -12.375 3.074 1 97.88 101 ILE B C 1
ATOM 1620 O O . ILE B 1 101 ? -14.07 -13.602 3.121 1 97.88 101 ILE B O 1
ATOM 1624 N N . ALA B 1 102 ? -13.953 -11.672 1.941 1 97.62 102 ALA B N 1
ATOM 1625 C CA . ALA B 1 102 ? -13.969 -12.344 0.644 1 97.62 102 ALA B CA 1
ATOM 1626 C C . ALA B 1 102 ? -12.773 -13.281 0.497 1 97.62 102 ALA B C 1
ATOM 1628 O O . ALA B 1 102 ? -12.914 -14.398 -0.002 1 97.62 102 ALA B O 1
ATOM 1629 N N . VAL B 1 103 ? -11.617 -12.812 0.946 1 97.19 103 VAL B N 1
ATOM 1630 C CA . VAL B 1 103 ? -10.422 -13.648 0.805 1 97.19 103 VAL B CA 1
ATOM 1631 C C . VAL B 1 103 ? -10.531 -14.859 1.719 1 97.19 103 VAL B C 1
ATOM 1633 O O . VAL B 1 103 ? -10.117 -15.961 1.348 1 97.19 103 VAL B O 1
ATOM 1636 N N . LEU B 1 104 ? -11.102 -14.727 2.912 1 96.38 104 LEU B N 1
ATOM 1637 C CA . LEU B 1 104 ? -11.25 -15.82 3.867 1 96.38 104 LEU B CA 1
ATOM 1638 C C . LEU B 1 104 ? -12.25 -16.844 3.365 1 96.38 104 LEU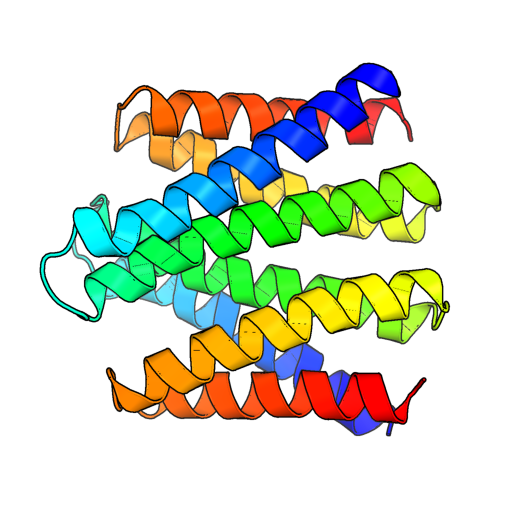 B C 1
ATOM 1640 O O . LEU B 1 104 ? -12.07 -18.047 3.562 1 96.38 104 LEU B O 1
ATOM 1644 N N . TYR B 1 105 ? -13.203 -16.406 2.648 1 94.06 105 TYR B N 1
ATOM 1645 C CA . TYR B 1 105 ? -14.234 -17.312 2.152 1 94.06 105 TYR B CA 1
ATOM 1646 C C . TYR B 1 105 ? -13.758 -18.062 0.91 1 94.06 105 TYR B C 1
ATOM 1648 O O . TYR B 1 105 ? -14.211 -19.172 0.634 1 94.06 105 TYR B O 1
ATOM 1656 N N . ASN B 1 106 ? -12.883 -17.453 0.172 1 87.94 106 ASN B N 1
ATOM 1657 C CA . ASN B 1 106 ? -12.398 -18.047 -1.068 1 87.94 106 ASN B CA 1
ATOM 1658 C C . ASN B 1 106 ? -11.18 -18.938 -0.827 1 87.94 106 ASN B C 1
ATOM 1660 O O . ASN B 1 106 ? -10.555 -19.406 -1.776 1 87.94 106 ASN B O 1
ATOM 1664 N N . GLN B 1 107 ? -10.82 -19.125 0.373 1 84.75 107 GLN B N 1
ATOM 1665 C CA . GLN B 1 107 ? -9.656 -19.953 0.655 1 84.75 107 GLN B CA 1
ATOM 1666 C C . GLN B 1 107 ? -9.922 -21.406 0.294 1 84.75 107 GLN B C 1
ATOM 1668 O O . GLN B 1 107 ? -11.008 -21.938 0.543 1 84.75 107 GLN B O 1
#